Protein AF-A0A1C6VAA4-F1 (afdb_monomer_lite)

Structure (mmCIF, N/CA/C/O backbone):
data_AF-A0A1C6VAA4-F1
#
_entry.id   AF-A0A1C6VAA4-F1
#
loop_
_atom_site.group_PDB
_atom_site.id
_atom_site.type_symbol
_atom_site.label_atom_id
_atom_site.label_alt_id
_atom_site.label_comp_id
_atom_site.label_asym_id
_atom_site.label_entity_id
_atom_site.label_seq_id
_atom_site.pdbx_PDB_ins_code
_atom_site.Cartn_x
_atom_site.Cartn_y
_atom_site.Cartn_z
_atom_site.occupancy
_atom_site.B_iso_or_equiv
_atom_site.auth_seq_id
_atom_site.auth_comp_id
_atom_site.auth_asym_id
_atom_site.auth_atom_id
_atom_site.pdbx_PDB_model_num
ATOM 1 N N . MET A 1 1 ? 4.328 -1.806 15.194 1.00 63.97 1 MET A N 1
ATOM 2 C CA . MET A 1 1 ? 5.700 -1.907 14.639 1.00 63.97 1 MET A CA 1
ATOM 3 C C . MET A 1 1 ? 6.113 -0.515 14.183 1.00 63.97 1 MET A C 1
ATOM 5 O O . MET A 1 1 ? 5.308 0.385 14.365 1.00 63.97 1 MET A O 1
ATOM 9 N N . ALA A 1 2 ? 7.330 -0.312 13.680 1.00 90.94 2 ALA A N 1
ATOM 10 C CA . ALA A 1 2 ? 7.705 0.954 13.046 1.00 90.94 2 ALA A CA 1
ATOM 11 C C . ALA A 1 2 ? 7.381 0.917 11.543 1.00 90.94 2 ALA A C 1
ATOM 13 O O . ALA A 1 2 ? 7.405 -0.162 10.941 1.00 90.94 2 ALA A O 1
ATOM 14 N N . ALA A 1 3 ? 7.124 2.085 10.950 1.00 95.00 3 ALA A N 1
ATOM 15 C CA . ALA A 1 3 ? 6.988 2.233 9.506 1.00 95.00 3 ALA A CA 1
ATOM 16 C C . ALA A 1 3 ? 8.275 1.786 8.790 1.00 95.00 3 ALA A C 1
ATOM 18 O O . ALA A 1 3 ? 9.382 1.957 9.304 1.00 95.00 3 ALA A O 1
ATOM 19 N N . GLN A 1 4 ? 8.134 1.214 7.596 1.00 97.81 4 GLN A N 1
ATOM 20 C CA . GLN A 1 4 ? 9.253 0.802 6.746 1.00 97.81 4 GLN A CA 1
ATOM 21 C C . GLN A 1 4 ? 8.997 1.276 5.317 1.00 97.81 4 GLN A C 1
ATOM 23 O O . GLN A 1 4 ? 7.851 1.326 4.882 1.00 97.81 4 GLN A O 1
ATOM 28 N N . ALA A 1 5 ? 10.053 1.620 4.580 1.00 97.75 5 ALA A N 1
ATOM 29 C CA . ALA A 1 5 ? 9.911 2.030 3.189 1.00 97.75 5 ALA A CA 1
ATOM 30 C C . ALA A 1 5 ? 9.516 0.842 2.298 1.00 97.75 5 ALA A C 1
ATOM 32 O O . ALA A 1 5 ? 10.168 -0.205 2.331 1.00 97.75 5 ALA A O 1
ATOM 33 N N . ALA A 1 6 ? 8.523 1.027 1.428 1.00 97.06 6 ALA A N 1
ATOM 34 C CA . ALA A 1 6 ? 8.122 0.018 0.445 1.00 97.06 6 ALA A CA 1
ATOM 35 C C . ALA A 1 6 ? 9.270 -0.299 -0.529 1.00 97.06 6 ALA A C 1
ATOM 37 O O . ALA A 1 6 ? 9.483 -1.451 -0.922 1.00 97.06 6 ALA A O 1
ATOM 38 N N . GLY A 1 7 ? 10.085 0.716 -0.841 1.00 96.19 7 GLY A N 1
ATOM 39 C CA . GLY A 1 7 ? 11.289 0.589 -1.657 1.00 96.19 7 GLY A CA 1
ATOM 40 C C . GLY A 1 7 ? 12.321 -0.412 -1.112 1.00 96.19 7 GLY A C 1
ATOM 41 O O . GLY A 1 7 ? 13.002 -1.064 -1.907 1.00 96.19 7 GLY A O 1
ATOM 42 N N . ALA A 1 8 ? 12.385 -0.634 0.209 1.00 97.19 8 ALA A N 1
ATOM 43 C CA . ALA A 1 8 ? 13.286 -1.622 0.815 1.00 97.19 8 ALA A CA 1
ATOM 44 C C . ALA A 1 8 ? 12.961 -3.068 0.394 1.00 97.19 8 ALA A C 1
ATOM 46 O O . ALA A 1 8 ? 13.811 -3.952 0.472 1.00 97.19 8 ALA A O 1
ATOM 47 N N . PHE A 1 9 ? 11.746 -3.303 -0.110 1.00 97.31 9 PHE A N 1
ATOM 48 C CA . PHE A 1 9 ? 11.274 -4.598 -0.587 1.00 97.31 9 PHE A CA 1
ATOM 49 C C . PHE A 1 9 ? 11.266 -4.708 -2.121 1.00 97.31 9 PHE A C 1
ATOM 51 O O . PHE A 1 9 ? 10.685 -5.658 -2.649 1.00 97.31 9 PHE A O 1
ATOM 58 N N . ARG A 1 10 ? 11.880 -3.774 -2.865 1.00 96.06 10 ARG A N 1
ATOM 59 C CA . ARG A 1 10 ? 11.931 -3.790 -4.344 1.00 96.06 10 ARG A CA 1
ATOM 60 C C . ARG A 1 10 ? 12.242 -5.184 -4.902 1.00 96.06 10 ARG A C 1
ATOM 62 O O . ARG A 1 10 ? 13.245 -5.803 -4.561 1.00 96.06 10 ARG A O 1
ATOM 69 N N . ARG A 1 11 ? 11.377 -5.667 -5.800 1.00 96.31 11 ARG A N 1
ATOM 70 C CA . ARG A 1 11 ? 11.541 -6.965 -6.471 1.00 96.31 11 ARG A CA 1
ATOM 71 C C . ARG A 1 11 ? 12.806 -6.991 -7.327 1.00 96.31 11 ARG A C 1
ATOM 73 O O . ARG A 1 11 ? 13.001 -6.111 -8.171 1.00 96.31 11 ARG A O 1
ATOM 80 N N . THR A 1 12 ? 13.603 -8.040 -7.160 1.00 96.25 12 THR A N 1
ATOM 81 C CA . THR A 1 12 ? 14.699 -8.440 -8.055 1.00 96.25 12 THR A CA 1
ATOM 82 C C . THR A 1 12 ? 14.180 -8.734 -9.474 1.00 96.25 12 THR A C 1
ATOM 84 O O . THR A 1 12 ? 12.972 -8.893 -9.665 1.00 96.25 12 THR A O 1
ATOM 87 N N . PRO A 1 13 ? 15.048 -8.831 -10.504 1.00 96.69 13 PRO A N 1
ATOM 88 C CA . PRO A 1 13 ? 14.609 -9.147 -11.864 1.00 96.69 13 PRO A CA 1
ATOM 89 C C . PRO A 1 13 ? 13.764 -10.427 -11.964 1.00 96.69 13 PRO A C 1
ATOM 91 O O . PRO A 1 13 ? 12.709 -10.391 -12.594 1.00 96.69 13 PRO A O 1
ATOM 94 N N . ILE A 1 14 ? 14.165 -11.509 -11.282 1.00 95.69 14 ILE A N 1
ATOM 95 C CA . ILE A 1 14 ? 13.444 -12.793 -11.308 1.00 95.69 14 ILE A CA 1
ATOM 96 C C . ILE A 1 14 ? 12.049 -12.692 -10.674 1.00 95.69 14 ILE A C 1
ATOM 98 O O . ILE A 1 14 ? 11.080 -13.176 -11.246 1.00 95.69 14 ILE A O 1
ATOM 102 N N . GLU A 1 15 ? 11.900 -11.968 -9.562 1.00 95.81 15 GLU A N 1
ATOM 103 C CA . GLU A 1 15 ? 10.595 -11.717 -8.926 1.00 95.81 15 GLU A CA 1
ATOM 104 C C . GLU A 1 15 ? 9.701 -10.762 -9.741 1.00 95.81 15 GLU A C 1
ATOM 106 O O . GLU A 1 15 ? 8.497 -10.651 -9.497 1.00 95.81 15 GLU A O 1
ATOM 111 N N . ARG A 1 16 ? 10.262 -10.016 -10.702 1.00 93.25 16 ARG A N 1
ATOM 112 C CA . ARG A 1 16 ? 9.463 -9.219 -11.645 1.00 93.25 16 ARG A CA 1
ATOM 113 C C . ARG A 1 16 ? 8.940 -10.068 -12.801 1.00 93.25 16 ARG A C 1
ATOM 115 O O . ARG A 1 16 ? 7.780 -9.885 -13.170 1.00 93.25 16 ARG A O 1
ATOM 122 N N . SER A 1 17 ? 9.757 -10.982 -13.330 1.00 93.94 17 SER A N 1
ATOM 123 C CA . SER A 1 17 ? 9.395 -11.850 -14.459 1.00 93.94 17 SER A CA 1
ATOM 124 C C . SER A 1 17 ? 8.569 -13.078 -14.065 1.00 93.94 17 SER A C 1
ATOM 126 O O . SER A 1 17 ? 7.681 -13.466 -14.817 1.00 93.94 17 SER A O 1
ATOM 128 N N . ASP A 1 18 ? 8.830 -13.682 -12.903 1.00 95.81 18 ASP A N 1
ATOM 129 C CA . ASP A 1 18 ? 8.162 -14.902 -12.446 1.00 95.81 18 ASP A CA 1
ATOM 130 C C . ASP A 1 18 ? 7.133 -14.593 -11.342 1.00 95.81 18 ASP A C 1
ATOM 132 O O . ASP A 1 18 ? 7.458 -14.176 -10.226 1.00 95.81 18 ASP A O 1
ATOM 136 N N . GLN A 1 19 ? 5.854 -14.809 -11.666 1.00 94.56 19 GLN A N 1
ATOM 137 C CA . GLN A 1 19 ? 4.733 -14.595 -10.748 1.00 94.56 19 GLN A CA 1
ATOM 138 C C . GLN A 1 19 ? 4.704 -15.576 -9.572 1.00 94.56 19 GLN A C 1
ATOM 140 O O . GLN A 1 19 ? 4.226 -15.213 -8.497 1.00 94.56 19 GLN A O 1
ATOM 145 N N . ARG A 1 20 ? 5.192 -16.805 -9.757 1.00 96.56 20 ARG A N 1
ATOM 146 C CA . ARG A 1 20 ? 5.246 -17.817 -8.704 1.00 96.56 20 ARG A CA 1
ATOM 147 C C . ARG A 1 20 ? 6.345 -17.477 -7.702 1.00 96.56 20 ARG A C 1
ATOM 149 O O . ARG A 1 20 ? 6.073 -17.483 -6.506 1.00 96.56 20 ARG A O 1
ATOM 156 N N . VAL A 1 21 ? 7.530 -17.088 -8.174 1.00 96.81 21 VAL A N 1
ATOM 157 C CA . VAL A 1 21 ? 8.618 -16.612 -7.296 1.00 96.81 21 VAL A CA 1
ATOM 158 C C . VAL A 1 21 ? 8.175 -15.360 -6.529 1.00 96.81 21 VAL A C 1
ATOM 160 O O . VAL A 1 21 ? 8.371 -15.270 -5.320 1.00 96.81 21 VAL A O 1
ATOM 163 N N . ALA A 1 22 ? 7.486 -14.423 -7.192 1.00 95.94 22 ALA A N 1
ATOM 164 C CA . ALA A 1 22 ? 6.896 -13.264 -6.521 1.00 95.94 22 ALA A CA 1
ATOM 165 C C . ALA A 1 22 ? 5.854 -13.652 -5.455 1.00 95.94 22 ALA A C 1
ATOM 167 O O . ALA A 1 22 ? 5.789 -13.020 -4.402 1.00 95.94 22 ALA A O 1
ATOM 168 N N . TRP A 1 23 ? 5.040 -14.677 -5.722 1.00 97.38 23 TRP A N 1
ATOM 169 C CA . TRP A 1 23 ? 4.025 -15.183 -4.799 1.00 97.38 23 TRP A CA 1
ATOM 170 C C . TRP A 1 23 ? 4.632 -15.865 -3.565 1.00 97.38 23 TRP A C 1
ATOM 172 O O . TRP A 1 23 ? 4.104 -15.707 -2.466 1.00 97.38 23 TRP A O 1
ATOM 182 N N . GLU A 1 24 ? 5.736 -16.596 -3.724 1.00 97.31 24 GLU A N 1
ATOM 183 C CA . GLU A 1 24 ? 6.407 -17.347 -2.650 1.00 97.31 24 GLU A CA 1
ATOM 184 C C . GLU A 1 24 ? 7.196 -16.448 -1.663 1.00 97.31 24 GLU A C 1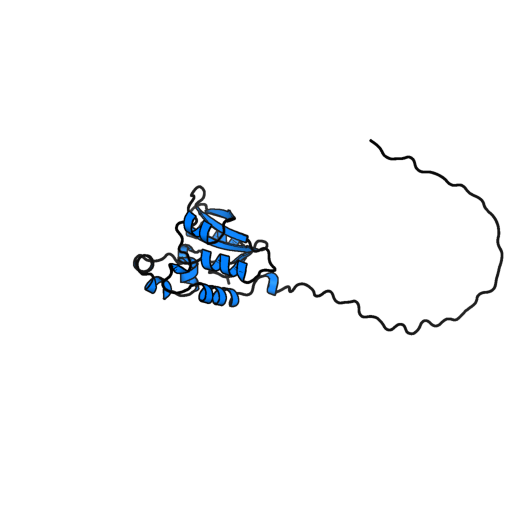
ATOM 186 O O . GLU A 1 24 ? 7.630 -16.921 -0.612 1.00 97.31 24 GLU A O 1
ATOM 191 N N . ARG A 1 25 ? 7.312 -15.135 -1.931 1.00 97.94 25 ARG A N 1
ATOM 192 C CA . ARG A 1 25 ? 7.813 -14.120 -0.977 1.00 97.94 25 ARG A CA 1
ATOM 193 C C . ARG A 1 25 ? 6.967 -14.065 0.305 1.00 97.94 25 ARG A C 1
ATOM 195 O O . ARG A 1 25 ? 5.775 -14.377 0.290 1.00 97.94 25 ARG A O 1
ATOM 202 N N . THR A 1 26 ? 7.553 -13.571 1.402 1.00 98.00 26 THR A N 1
ATOM 203 C CA . THR A 1 26 ? 6.821 -13.285 2.655 1.00 98.00 26 THR A CA 1
ATOM 204 C C . THR A 1 26 ? 5.679 -12.294 2.420 1.00 98.00 26 THR A C 1
ATOM 206 O O . THR A 1 26 ? 5.753 -11.472 1.510 1.00 98.00 26 THR A O 1
ATOM 209 N N . ASP A 1 27 ? 4.628 -12.333 3.245 1.00 98.12 27 ASP A N 1
ATOM 210 C CA . ASP A 1 27 ? 3.456 -11.458 3.069 1.00 98.12 27 ASP A CA 1
ATOM 211 C C . ASP A 1 27 ? 3.834 -9.973 3.055 1.00 98.12 27 ASP A C 1
ATOM 213 O O . ASP A 1 27 ? 3.439 -9.247 2.145 1.00 98.12 27 ASP A O 1
ATOM 217 N N . GLN A 1 28 ? 4.673 -9.546 4.005 1.00 97.88 28 GLN A N 1
ATOM 218 C CA . GLN A 1 28 ? 5.189 -8.181 4.061 1.00 97.88 28 GLN A CA 1
ATOM 219 C C . GLN A 1 28 ? 5.878 -7.797 2.744 1.00 97.88 28 GLN A C 1
ATOM 221 O O . GLN A 1 28 ? 5.556 -6.770 2.156 1.00 97.88 28 GLN A O 1
ATOM 226 N N . ALA A 1 29 ? 6.778 -8.643 2.235 1.00 98.06 29 ALA A N 1
ATOM 227 C CA . ALA A 1 29 ? 7.499 -8.375 0.997 1.00 98.06 29 ALA A CA 1
ATOM 228 C C . ALA A 1 29 ? 6.587 -8.436 -0.246 1.00 98.06 29 ALA A C 1
ATOM 230 O O . ALA A 1 29 ? 6.788 -7.682 -1.200 1.00 98.06 29 ALA A O 1
ATOM 231 N N . PHE A 1 30 ? 5.593 -9.324 -0.266 1.00 98.31 30 PHE A N 1
ATOM 232 C CA . PHE A 1 30 ? 4.602 -9.443 -1.338 1.00 98.31 30 PHE A CA 1
ATOM 233 C C . PHE A 1 30 ? 3.718 -8.192 -1.421 1.00 98.31 30 PHE A C 1
ATOM 235 O O . PHE A 1 30 ? 3.568 -7.609 -2.499 1.00 98.31 30 PHE A O 1
ATOM 242 N N . PHE A 1 31 ? 3.197 -7.722 -0.286 1.00 98.50 31 PHE A N 1
ATOM 243 C CA . PHE A 1 31 ? 2.371 -6.519 -0.242 1.00 98.50 31 PHE A CA 1
ATOM 244 C C . PHE A 1 31 ? 3.186 -5.235 -0.426 1.00 98.50 31 PHE A C 1
ATOM 246 O O . PHE A 1 31 ? 2.716 -4.354 -1.131 1.00 98.50 31 PHE A O 1
ATOM 253 N N . ALA A 1 32 ? 4.419 -5.144 0.081 1.00 97.69 32 ALA A N 1
ATOM 254 C CA . ALA A 1 32 ? 5.267 -3.957 -0.081 1.00 97.69 32 ALA A CA 1
ATOM 255 C C . ALA A 1 32 ? 5.612 -3.622 -1.543 1.00 97.69 32 ALA A C 1
ATOM 257 O O . ALA A 1 32 ? 5.689 -2.455 -1.902 1.00 97.69 32 ALA A O 1
ATOM 258 N N . ALA A 1 33 ? 5.842 -4.634 -2.391 1.00 92.62 33 ALA A N 1
ATOM 259 C CA . ALA A 1 33 ? 6.402 -4.420 -3.733 1.00 92.62 33 ALA A CA 1
ATOM 260 C C . ALA A 1 33 ? 5.674 -5.166 -4.866 1.00 92.62 33 ALA A C 1
ATOM 262 O O . ALA A 1 33 ? 6.209 -5.274 -5.976 1.00 92.62 33 ALA A O 1
ATOM 263 N N . GLY A 1 34 ? 4.481 -5.711 -4.611 1.00 90.38 34 GLY A N 1
ATOM 264 C CA . GLY A 1 34 ? 3.732 -6.506 -5.592 1.00 90.38 34 GLY A CA 1
ATOM 265 C C . GLY A 1 34 ? 2.206 -6.426 -5.512 1.00 90.38 34 GLY A C 1
ATOM 266 O O . GLY A 1 34 ? 1.567 -6.657 -6.536 1.00 90.38 34 GLY A O 1
ATOM 267 N N . ALA A 1 35 ? 1.617 -6.116 -4.352 1.00 97.94 35 ALA A N 1
ATOM 268 C CA . ALA A 1 35 ? 0.160 -6.123 -4.150 1.00 97.94 35 ALA A CA 1
ATOM 269 C C . ALA A 1 35 ? -0.338 -5.082 -3.119 1.00 97.94 35 ALA A C 1
ATOM 271 O O . ALA A 1 35 ? -1.333 -5.315 -2.431 1.00 97.94 35 ALA A O 1
ATOM 272 N N . CYS A 1 36 ? 0.355 -3.947 -2.984 1.00 98.50 36 CYS A N 1
ATOM 273 C CA . CYS A 1 36 ? 0.037 -2.888 -2.014 1.00 98.50 36 CYS A CA 1
ATOM 274 C C . CYS A 1 36 ? -1.392 -2.343 -2.181 1.00 98.50 36 CYS A C 1
ATOM 276 O O . CYS A 1 36 ? -2.129 -2.216 -1.204 1.00 98.50 36 CYS A O 1
ATOM 278 N N . HIS A 1 37 ? -1.833 -2.137 -3.424 1.00 98.75 37 HIS A N 1
ATOM 279 C CA . HIS A 1 37 ? -3.201 -1.737 -3.750 1.00 98.75 37 HIS A CA 1
ATOM 280 C C . HIS A 1 37 ? -4.225 -2.804 -3.342 1.00 98.75 37 HIS A C 1
ATOM 282 O O . HIS A 1 37 ? -5.196 -2.481 -2.663 1.00 98.75 37 HIS A O 1
ATOM 288 N N . ILE A 1 38 ? -3.990 -4.088 -3.633 1.00 98.75 38 ILE A N 1
ATOM 289 C CA . ILE A 1 38 ? -4.883 -5.163 -3.162 1.00 98.75 38 ILE A CA 1
ATOM 290 C C . ILE A 1 38 ? -5.043 -5.105 -1.635 1.00 98.75 38 ILE A C 1
ATOM 292 O O . ILE A 1 38 ? -6.164 -5.179 -1.130 1.00 98.75 38 ILE A O 1
ATOM 296 N N . LEU A 1 39 ? -3.941 -4.922 -0.900 1.00 98.88 39 LEU A N 1
ATOM 297 C CA . LEU A 1 39 ? -3.971 -4.829 0.558 1.00 98.88 39 LEU A CA 1
ATOM 298 C C . LEU A 1 39 ? -4.752 -3.599 1.051 1.00 98.88 39 LEU A C 1
ATOM 300 O O . LEU A 1 39 ? -5.566 -3.730 1.964 1.00 98.88 39 LEU A O 1
ATOM 304 N N . ALA A 1 40 ? -4.550 -2.429 0.441 1.00 98.81 40 ALA A N 1
ATOM 305 C CA . ALA A 1 40 ? -5.232 -1.194 0.822 1.00 98.81 40 ALA A CA 1
ATOM 306 C C . ALA A 1 40 ? -6.758 -1.284 0.622 1.00 98.81 40 ALA A C 1
ATOM 308 O O . ALA A 1 40 ? -7.527 -0.983 1.540 1.00 98.81 40 ALA A O 1
ATOM 309 N N . TRP A 1 41 ? -7.218 -1.773 -0.536 1.00 98.75 41 TRP A N 1
ATOM 310 C CA . TRP A 1 41 ? -8.653 -1.958 -0.796 1.00 98.75 41 TRP A CA 1
ATOM 311 C C . TRP A 1 41 ? -9.277 -3.038 0.095 1.00 98.75 41 TRP A C 1
ATOM 313 O O . TRP A 1 41 ? -10.412 -2.869 0.544 1.00 98.75 41 TRP A O 1
ATOM 323 N N . VAL A 1 42 ? -8.546 -4.117 0.403 1.00 98.81 42 VAL A N 1
ATOM 324 C CA . VAL A 1 42 ? -9.008 -5.133 1.362 1.00 98.81 42 VAL A CA 1
ATOM 325 C C . VAL A 1 42 ? -9.082 -4.563 2.780 1.00 98.81 42 VAL A C 1
ATOM 327 O O . VAL A 1 42 ? -10.072 -4.810 3.459 1.00 98.81 42 VAL A O 1
ATOM 330 N N . CYS A 1 43 ? -8.121 -3.742 3.214 1.00 98.69 43 CYS A N 1
ATOM 331 C CA . CYS A 1 43 ? -8.185 -3.048 4.503 1.00 98.69 43 CYS A CA 1
ATOM 332 C C . CYS A 1 43 ? -9.436 -2.160 4.605 1.00 98.69 43 CYS A C 1
ATOM 334 O O . CYS A 1 43 ? -10.200 -2.287 5.562 1.00 98.69 43 CYS A O 1
ATOM 336 N N . ARG A 1 44 ? -9.718 -1.346 3.576 1.00 98.56 44 ARG A N 1
ATOM 337 C CA . ARG A 1 44 ? -10.958 -0.556 3.486 1.00 98.56 44 ARG A CA 1
ATOM 338 C C . ARG A 1 44 ? -12.213 -1.434 3.572 1.00 98.56 44 ARG A C 1
ATOM 340 O O . ARG A 1 44 ? -13.135 -1.111 4.314 1.00 98.56 44 ARG A O 1
ATOM 347 N N . GLY A 1 45 ? -12.239 -2.555 2.847 1.00 98.19 45 GLY A N 1
ATOM 348 C CA . GLY A 1 45 ? -13.362 -3.499 2.844 1.00 98.19 45 GLY A CA 1
ATOM 349 C C . GLY A 1 45 ? -13.578 -4.245 4.168 1.00 98.19 45 GLY A C 1
ATOM 350 O O . GLY A 1 45 ? -14.717 -4.563 4.501 1.00 98.19 45 GLY A O 1
ATOM 351 N N . SER A 1 46 ? -12.519 -4.490 4.944 1.00 98.12 46 SER A N 1
ATOM 352 C CA . SER A 1 46 ? -12.586 -5.176 6.246 1.00 98.12 46 SER A CA 1
ATOM 353 C C . SER A 1 46 ? -13.249 -4.348 7.353 1.00 98.12 46 SER A C 1
ATOM 355 O O . SER A 1 46 ? -13.658 -4.911 8.368 1.00 98.12 46 SER A O 1
ATOM 357 N N . TYR A 1 47 ? -13.377 -3.028 7.181 1.00 96.69 47 TYR A N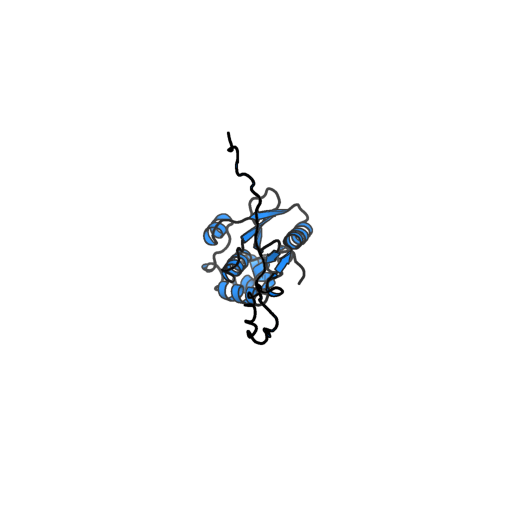 1
ATOM 358 C CA . TYR A 1 47 ? -13.911 -2.123 8.203 1.00 96.69 47 TYR A CA 1
ATOM 359 C C . TYR A 1 47 ? -15.025 -1.211 7.648 1.00 96.69 47 TYR A C 1
ATOM 361 O O . TYR A 1 47 ? -14.889 0.011 7.685 1.00 96.69 47 TYR A O 1
ATOM 369 N N . PRO A 1 48 ? -16.166 -1.759 7.179 1.00 93.75 48 PRO A N 1
ATOM 370 C CA . PRO A 1 48 ? -17.206 -0.992 6.477 1.00 93.75 48 PRO A CA 1
ATOM 371 C C . PRO A 1 48 ? -17.867 0.114 7.321 1.00 93.75 48 PRO A C 1
ATOM 373 O O . PRO A 1 48 ? -18.432 1.054 6.773 1.00 93.75 48 PRO A O 1
ATOM 376 N N . GLY A 1 49 ? -17.779 0.038 8.655 1.00 93.69 49 GLY A N 1
ATOM 377 C CA . GLY A 1 49 ? -18.216 1.101 9.571 1.00 93.69 49 GLY A CA 1
ATOM 378 C C . GLY A 1 49 ? -17.214 2.253 9.750 1.00 93.69 49 GLY A C 1
ATOM 379 O O . GLY A 1 49 ? -17.450 3.145 10.565 1.00 93.69 49 GLY A O 1
ATOM 380 N N . ARG A 1 50 ? -16.073 2.240 9.048 1.00 94.62 50 ARG A N 1
ATOM 381 C CA . ARG A 1 50 ? -15.036 3.279 9.096 1.00 94.62 50 ARG A CA 1
ATOM 382 C C . ARG A 1 50 ? -14.881 3.927 7.721 1.00 94.62 50 ARG A C 1
ATOM 384 O O . ARG A 1 50 ? -14.848 3.250 6.699 1.00 94.62 50 ARG A O 1
ATOM 391 N N . ARG A 1 51 ? -14.730 5.254 7.700 1.00 95.69 51 ARG A N 1
ATOM 392 C CA . ARG A 1 51 ? -14.358 6.004 6.492 1.00 95.69 51 ARG A CA 1
ATOM 393 C C . ARG A 1 51 ? -12.859 5.832 6.253 1.00 95.69 51 ARG A C 1
ATOM 395 O O . ARG A 1 51 ? -12.070 6.654 6.699 1.00 95.69 51 ARG A O 1
ATOM 402 N N . ILE A 1 52 ? -12.489 4.707 5.647 1.00 98.06 52 ILE A N 1
ATOM 403 C CA . ILE A 1 52 ? -11.111 4.424 5.244 1.00 98.06 52 ILE A CA 1
ATOM 404 C C . ILE A 1 52 ? -10.929 4.886 3.798 1.00 98.06 52 ILE A C 1
ATOM 406 O O . ILE A 1 52 ? -11.588 4.386 2.884 1.00 98.06 52 ILE A O 1
ATOM 410 N N . GLU A 1 53 ? -10.042 5.850 3.603 1.00 98.44 53 GLU A N 1
ATOM 411 C CA . GLU A 1 53 ? -9.622 6.350 2.296 1.00 98.44 53 GLU A CA 1
ATOM 412 C C . GLU A 1 53 ? -8.509 5.469 1.711 1.00 98.44 53 GLU A C 1
ATOM 414 O O . GLU A 1 53 ? -7.926 4.630 2.400 1.00 98.44 53 GLU A O 1
ATOM 419 N N . ILE A 1 54 ? -8.205 5.659 0.427 1.00 98.75 54 ILE A N 1
ATOM 420 C CA . ILE A 1 54 ? -7.044 5.055 -0.231 1.00 98.75 54 ILE A CA 1
ATOM 421 C C . ILE A 1 54 ? -6.125 6.186 -0.689 1.00 98.75 54 ILE A C 1
ATOM 423 O O . ILE A 1 54 ? -6.590 7.204 -1.207 1.00 98.75 54 ILE A O 1
ATOM 427 N N . ALA A 1 55 ? -4.823 6.014 -0.497 1.00 98.69 55 ALA A N 1
ATOM 428 C CA . ALA A 1 55 ? -3.813 6.973 -0.905 1.00 98.69 55 ALA A CA 1
ATOM 429 C C . ALA A 1 55 ? -2.630 6.268 -1.570 1.00 98.69 55 ALA A C 1
ATOM 431 O O . ALA A 1 55 ? -2.297 5.130 -1.238 1.00 98.69 55 ALA A O 1
ATOM 432 N N . GLY A 1 56 ? -2.006 6.948 -2.524 1.00 98.25 56 GLY A N 1
ATOM 433 C CA . GLY A 1 56 ? -0.788 6.505 -3.185 1.00 98.25 56 GLY A CA 1
ATOM 434 C C . GLY A 1 56 ? 0.375 7.442 -2.892 1.00 98.25 56 GLY A C 1
ATOM 435 O O . GLY A 1 56 ? 0.175 8.648 -2.762 1.00 98.25 56 GLY A O 1
ATOM 436 N N . VAL A 1 57 ? 1.589 6.896 -2.828 1.00 97.88 57 VAL A N 1
ATOM 437 C CA . VAL A 1 57 ? 2.832 7.676 -2.838 1.00 97.88 57 VAL A CA 1
ATOM 438 C C . VAL A 1 57 ? 3.430 7.640 -4.240 1.00 97.88 57 VAL A C 1
ATOM 440 O O . VAL A 1 57 ? 3.523 6.578 -4.868 1.00 97.88 57 VAL A O 1
ATOM 443 N N . ARG A 1 58 ? 3.862 8.804 -4.718 1.00 97.12 58 ARG A N 1
ATOM 444 C CA . ARG A 1 58 ? 4.612 8.975 -5.966 1.00 97.12 58 ARG A CA 1
ATOM 445 C C . ARG A 1 58 ? 5.740 9.991 -5.768 1.00 97.12 58 ARG A C 1
ATOM 447 O O . ARG A 1 58 ? 5.669 10.788 -4.830 1.00 97.12 58 ARG A O 1
ATOM 454 N N . PRO A 1 59 ? 6.786 9.995 -6.605 1.00 97.00 59 PRO A N 1
ATOM 455 C CA . PRO A 1 59 ? 7.753 11.081 -6.587 1.00 97.00 59 PRO A CA 1
ATOM 456 C C . PRO A 1 59 ? 7.097 12.397 -7.010 1.00 97.00 59 PRO A C 1
ATOM 458 O O . PRO A 1 59 ? 6.232 12.401 -7.883 1.00 97.00 59 PRO A O 1
ATOM 461 N N . ALA A 1 60 ? 7.498 13.512 -6.399 1.00 95.38 60 ALA A N 1
ATOM 462 C CA . ALA A 1 60 ? 6.856 14.803 -6.639 1.00 95.38 60 ALA A CA 1
ATOM 463 C C . ALA A 1 60 ? 6.894 15.192 -8.130 1.00 95.38 60 ALA A C 1
ATOM 465 O O . ALA A 1 60 ? 7.966 15.235 -8.738 1.00 95.38 60 ALA A O 1
ATOM 466 N N . GLY A 1 61 ? 5.721 15.470 -8.710 1.00 93.25 61 GLY A N 1
ATOM 467 C CA . GLY A 1 61 ? 5.573 15.831 -10.124 1.00 93.25 61 GLY A CA 1
ATOM 468 C C . GLY A 1 61 ? 5.572 14.654 -11.109 1.00 93.25 61 GLY A C 1
ATOM 469 O O . GLY A 1 61 ? 5.319 14.866 -12.294 1.00 93.25 61 GLY A O 1
ATOM 470 N N . GLU A 1 62 ? 5.799 13.419 -10.655 1.00 95.81 62 GLU A N 1
ATOM 471 C CA . GLU A 1 62 ? 5.563 12.223 -11.468 1.00 95.81 62 GLU A CA 1
ATOM 472 C C . GLU A 1 62 ? 4.110 11.759 -11.345 1.00 95.81 62 GLU A C 1
ATOM 474 O O . GLU A 1 62 ? 3.452 11.953 -10.329 1.00 95.81 62 GLU A O 1
ATOM 479 N N . TRP A 1 63 ? 3.586 11.110 -12.384 1.00 94.25 63 TRP A N 1
ATOM 480 C CA . TRP A 1 63 ? 2.222 10.577 -12.361 1.00 94.25 63 TRP A CA 1
ATOM 481 C C . TRP A 1 63 ? 2.133 9.167 -11.755 1.00 94.25 63 TRP A C 1
ATOM 483 O O . TRP A 1 63 ? 1.118 8.827 -11.145 1.00 94.25 63 TRP A O 1
ATOM 493 N N . GLN A 1 64 ? 3.185 8.353 -11.891 1.00 95.12 64 GLN A N 1
ATOM 494 C CA . GLN A 1 64 ? 3.155 6.946 -11.494 1.00 95.12 64 GLN A CA 1
ATOM 495 C C . GLN A 1 64 ? 3.232 6.776 -9.973 1.00 95.12 64 GLN A C 1
ATOM 497 O O . GLN A 1 64 ? 4.234 7.095 -9.335 1.00 95.12 64 GLN A O 1
ATOM 502 N N . ILE A 1 65 ? 2.189 6.177 -9.406 1.00 96.94 65 ILE A N 1
ATOM 503 C CA . ILE A 1 65 ? 2.158 5.738 -8.012 1.00 96.94 65 ILE A CA 1
ATOM 504 C C . ILE A 1 65 ? 2.972 4.442 -7.884 1.00 96.94 65 ILE A C 1
ATOM 506 O O . ILE A 1 65 ? 2.774 3.500 -8.658 1.00 96.94 65 ILE A O 1
ATOM 510 N N . PHE A 1 66 ? 3.900 4.396 -6.922 1.00 95.81 66 PHE A N 1
ATOM 511 C CA . PHE A 1 66 ? 4.745 3.217 -6.665 1.00 95.81 66 PHE A CA 1
ATOM 512 C C . PHE A 1 66 ? 4.311 2.421 -5.430 1.00 95.81 66 PHE A C 1
ATOM 514 O O . PHE A 1 66 ? 4.622 1.234 -5.327 1.00 95.81 66 PHE A O 1
ATOM 521 N N . HIS A 1 67 ? 3.596 3.058 -4.500 1.00 98.25 67 HIS A N 1
ATOM 522 C CA . HIS A 1 67 ? 3.090 2.434 -3.280 1.00 98.25 67 HIS A CA 1
ATOM 523 C C . HIS A 1 67 ? 1.682 2.924 -2.967 1.00 98.25 67 HIS A C 1
ATOM 525 O O . HIS A 1 67 ? 1.372 4.089 -3.206 1.00 98.25 67 HIS A O 1
ATOM 531 N N . VAL A 1 68 ? 0.837 2.048 -2.427 1.00 98.69 68 VAL A N 1
ATOM 532 C CA . VAL A 1 68 ? -0.564 2.337 -2.098 1.00 98.69 68 VAL A CA 1
ATOM 533 C C . VAL A 1 68 ? -0.882 1.829 -0.702 1.00 98.69 68 VAL A C 1
ATOM 535 O O . VAL A 1 68 ? -0.486 0.728 -0.324 1.00 98.69 68 VAL A O 1
ATOM 538 N N . TYR A 1 69 ? -1.619 2.634 0.052 1.00 98.81 69 TYR A N 1
ATOM 539 C CA . TYR A 1 69 ? -1.949 2.388 1.444 1.00 98.81 69 TYR A CA 1
ATOM 540 C C . TYR A 1 69 ? -3.374 2.861 1.757 1.00 98.81 69 TYR A C 1
ATOM 542 O O . TYR A 1 69 ? -3.957 3.687 1.050 1.00 98.81 69 TYR A O 1
ATOM 550 N N . ALA A 1 70 ? -3.964 2.289 2.802 1.00 98.75 70 ALA A N 1
ATOM 551 C CA . ALA A 1 70 ? -5.262 2.712 3.317 1.00 98.75 70 ALA A CA 1
ATOM 552 C C . ALA A 1 70 ? -5.069 3.796 4.386 1.00 98.75 70 ALA A C 1
ATOM 554 O O . ALA A 1 70 ? -4.078 3.755 5.112 1.00 98.75 70 ALA A O 1
ATOM 555 N N . VAL A 1 71 ? -5.994 4.752 4.499 1.00 98.56 71 VAL A N 1
ATOM 556 C CA . VAL A 1 71 ? -5.861 5.901 5.411 1.00 98.56 71 VAL A CA 1
ATOM 557 C C . VAL A 1 71 ? -7.098 6.089 6.275 1.00 98.56 71 VAL A C 1
ATOM 559 O O . VAL A 1 71 ? -8.226 6.020 5.791 1.00 98.56 71 VAL A O 1
ATOM 562 N N . TRP A 1 72 ? -6.883 6.350 7.561 1.00 97.88 72 TRP A N 1
ATOM 563 C CA . TRP A 1 72 ? -7.921 6.655 8.536 1.00 97.88 72 TRP A CA 1
ATOM 564 C C . TRP A 1 72 ? -7.369 7.600 9.606 1.00 97.88 72 TRP A C 1
ATOM 566 O O . TRP A 1 72 ? -6.412 7.244 10.282 1.00 97.88 72 TRP A O 1
ATOM 576 N N . ASP A 1 73 ? -7.966 8.783 9.772 1.00 95.88 73 ASP A N 1
ATOM 577 C CA . ASP A 1 73 ? -7.688 9.716 10.885 1.00 95.88 73 ASP A CA 1
ATOM 578 C C . ASP A 1 73 ? -6.184 9.983 11.146 1.00 95.88 73 ASP A C 1
ATOM 580 O O . ASP A 1 73 ? -5.675 9.852 12.258 1.00 95.88 73 ASP A O 1
ATOM 584 N N . GLY A 1 74 ? -5.427 10.272 10.080 1.00 96.00 74 GLY A N 1
ATOM 585 C CA . GLY A 1 74 ? -3.975 10.503 10.145 1.00 96.00 74 GLY A CA 1
ATOM 586 C C . GLY A 1 74 ? -3.111 9.244 10.315 1.00 96.00 74 GLY A C 1
ATOM 587 O O . GLY A 1 74 ? -1.884 9.348 10.333 1.00 96.00 74 GLY A O 1
ATOM 588 N N . TRP A 1 75 ? -3.712 8.056 10.395 1.00 98.06 75 TRP A N 1
ATOM 589 C CA . TRP A 1 75 ? -3.031 6.763 10.335 1.00 98.06 75 TRP A CA 1
ATOM 590 C C . TRP A 1 75 ? -3.077 6.170 8.929 1.00 98.06 75 TRP A C 1
ATOM 592 O O . TRP A 1 75 ? -4.109 6.184 8.260 1.00 98.06 75 TRP A O 1
ATOM 602 N N . ALA A 1 76 ? -1.965 5.575 8.521 1.00 98.38 76 ALA A N 1
ATOM 603 C CA . ALA A 1 76 ? -1.821 4.773 7.322 1.00 98.38 76 ALA A CA 1
ATOM 604 C C . ALA A 1 76 ? -1.734 3.279 7.672 1.00 98.38 76 ALA A C 1
ATOM 606 O O . ALA A 1 76 ? -1.121 2.903 8.673 1.00 98.38 76 ALA A O 1
ATOM 607 N N . PHE A 1 77 ? -2.301 2.429 6.817 1.00 98.69 77 PHE A N 1
ATOM 608 C CA . PHE A 1 77 ? -2.118 0.981 6.835 1.00 98.69 77 PHE A CA 1
ATOM 609 C C . PHE A 1 77 ? -1.505 0.494 5.527 1.00 98.69 77 PHE A C 1
ATOM 611 O O . PHE A 1 77 ? -2.097 0.649 4.453 1.00 98.69 77 PHE A O 1
ATOM 618 N N . ASP A 1 78 ? -0.348 -0.150 5.638 1.00 98.56 78 ASP A N 1
ATOM 619 C CA . ASP A 1 78 ? 0.357 -0.775 4.526 1.00 98.56 78 ASP A CA 1
ATOM 620 C C . ASP A 1 78 ? 1.051 -2.084 4.955 1.00 98.56 78 ASP A C 1
ATOM 622 O O . ASP A 1 78 ? 0.666 -2.724 5.937 1.00 98.56 78 ASP A O 1
ATOM 626 N N . HIS A 1 79 ? 2.088 -2.510 4.227 1.00 98.44 79 HIS A N 1
ATOM 627 C CA . HIS A 1 79 ? 2.875 -3.693 4.580 1.00 98.44 79 HIS A CA 1
ATOM 628 C C . HIS A 1 79 ? 3.542 -3.614 5.969 1.00 98.44 79 HIS A C 1
ATOM 630 O O . HIS A 1 79 ? 3.835 -4.653 6.552 1.00 98.44 79 HIS A O 1
ATOM 636 N N . SER A 1 80 ? 3.785 -2.426 6.527 1.00 97.75 80 SER A N 1
ATOM 637 C CA . SER A 1 80 ? 4.338 -2.240 7.877 1.00 97.75 80 SER A CA 1
ATOM 638 C C . SER A 1 80 ? 3.275 -2.276 8.992 1.00 97.75 80 SER A C 1
ATOM 640 O O . SER A 1 80 ? 3.613 -2.237 10.180 1.00 97.75 80 SER A O 1
ATOM 642 N N . GLY A 1 81 ? 1.995 -2.411 8.624 1.00 98.12 81 GLY A N 1
ATOM 643 C CA . GLY A 1 81 ? 0.847 -2.336 9.522 1.00 98.12 81 GLY A CA 1
ATOM 644 C C . GLY A 1 81 ? 0.356 -0.898 9.714 1.00 98.12 81 GLY A C 1
ATOM 645 O O . GLY A 1 81 ? 0.603 -0.028 8.882 1.00 98.12 81 GLY A O 1
ATOM 646 N N . TRP A 1 82 ? -0.355 -0.649 10.818 1.00 97.88 82 TRP A N 1
ATOM 647 C CA . TRP A 1 82 ? -0.848 0.687 11.168 1.00 97.88 82 TRP A CA 1
ATOM 648 C C . TRP A 1 82 ? 0.263 1.565 11.756 1.00 97.88 82 TRP A C 1
ATOM 650 O O . TRP A 1 82 ? 0.811 1.246 12.812 1.00 97.88 82 TRP A O 1
ATOM 660 N N . ASN A 1 83 ? 0.552 2.687 11.097 1.00 98.06 83 ASN A N 1
ATOM 661 C CA . ASN A 1 83 ? 1.513 3.711 11.520 1.00 98.06 83 ASN A CA 1
ATOM 662 C C . ASN A 1 83 ? 0.945 5.114 11.221 1.00 98.06 83 ASN A C 1
ATOM 664 O O . ASN A 1 83 ? 0.097 5.233 10.339 1.00 98.06 83 ASN A O 1
ATOM 668 N N . PRO A 1 84 ? 1.388 6.196 11.885 1.00 97.56 84 PRO A N 1
ATOM 669 C CA . PRO A 1 84 ? 1.021 7.555 11.481 1.00 97.56 84 PRO A CA 1
ATOM 670 C C . PRO A 1 84 ? 1.432 7.837 10.024 1.00 97.56 84 PRO A C 1
ATOM 672 O O . PRO A 1 84 ? 2.571 7.565 9.641 1.00 97.56 84 PRO A O 1
ATOM 675 N N . GLU A 1 85 ? 0.536 8.415 9.218 1.00 97.81 85 GLU A N 1
ATOM 676 C CA . GLU A 1 85 ? 0.776 8.734 7.798 1.00 97.81 85 GLU A CA 1
ATOM 677 C C . GLU A 1 85 ? 2.072 9.557 7.583 1.00 97.81 85 GLU A C 1
ATOM 679 O O . GLU A 1 85 ? 2.866 9.177 6.719 1.00 97.81 85 GLU A O 1
ATOM 684 N N . PRO A 1 86 ? 2.406 10.575 8.411 1.00 97.44 86 PRO A N 1
ATOM 685 C CA . PRO A 1 86 ? 3.678 11.292 8.291 1.00 97.44 86 PRO A CA 1
ATOM 686 C C . PRO A 1 86 ? 4.927 10.416 8.470 1.00 97.44 86 PRO A C 1
ATOM 688 O O . PRO A 1 86 ? 5.953 10.699 7.857 1.00 97.44 86 PRO A O 1
ATOM 691 N N . GLN A 1 87 ? 4.865 9.345 9.274 1.00 97.94 87 GLN A N 1
ATOM 692 C CA . GLN A 1 87 ? 6.000 8.428 9.450 1.00 97.94 87 GLN A CA 1
ATOM 693 C C . GLN A 1 87 ? 6.200 7.548 8.213 1.00 97.94 87 GLN A C 1
ATOM 695 O O . GLN A 1 87 ? 7.337 7.368 7.785 1.00 97.94 87 GLN A O 1
ATOM 700 N N . LEU A 1 88 ? 5.112 7.058 7.602 1.00 97.88 88 LEU A N 1
ATOM 701 C CA . LEU A 1 88 ? 5.165 6.327 6.329 1.00 97.88 88 LEU A CA 1
ATOM 702 C C . LEU A 1 88 ? 5.785 7.198 5.229 1.00 97.88 88 LEU A C 1
ATOM 704 O O . LEU A 1 88 ? 6.673 6.739 4.506 1.00 97.88 88 LEU A O 1
ATOM 708 N N . LEU A 1 89 ? 5.357 8.458 5.119 1.00 97.81 89 LEU A N 1
ATOM 709 C CA . LEU A 1 89 ? 5.895 9.386 4.123 1.00 97.81 89 LEU A CA 1
ATOM 710 C C . LEU A 1 89 ? 7.369 9.724 4.386 1.00 97.81 89 LEU A C 1
ATOM 712 O O . LEU A 1 89 ? 8.155 9.739 3.439 1.00 97.81 89 LEU A O 1
ATOM 716 N N . ALA A 1 90 ? 7.768 9.917 5.648 1.00 97.88 90 ALA A N 1
ATOM 717 C CA . ALA A 1 90 ? 9.156 10.189 6.015 1.00 97.88 90 ALA A CA 1
ATOM 718 C C . ALA A 1 90 ? 10.098 9.037 5.623 1.00 97.88 90 ALA A C 1
ATOM 720 O O . ALA A 1 90 ? 11.050 9.273 4.881 1.00 97.88 90 ALA A O 1
ATOM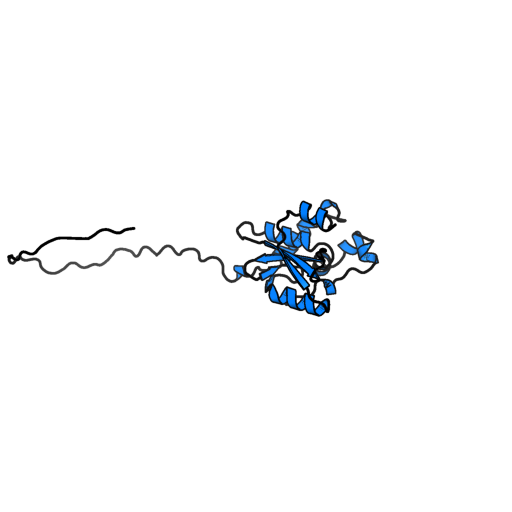 721 N N . VAL A 1 91 ? 9.805 7.791 6.029 1.00 98.19 91 VAL A N 1
ATOM 722 C CA . VAL A 1 91 ? 10.698 6.648 5.739 1.00 98.19 91 VAL A CA 1
ATOM 723 C C . VAL A 1 91 ? 10.804 6.350 4.243 1.00 98.19 91 VAL A C 1
ATOM 725 O O . VAL A 1 91 ? 11.873 5.977 3.768 1.00 98.19 91 VAL A O 1
ATOM 728 N N . ASN A 1 92 ? 9.725 6.542 3.474 1.00 98.25 92 ASN A N 1
ATOM 729 C CA . ASN A 1 92 ? 9.785 6.390 2.020 1.00 98.25 92 ASN A CA 1
ATOM 730 C C . ASN A 1 92 ? 10.569 7.542 1.365 1.00 98.25 92 ASN A C 1
ATOM 732 O O . ASN A 1 92 ? 11.356 7.284 0.461 1.00 98.25 92 ASN A O 1
ATOM 736 N N . THR A 1 93 ? 10.421 8.786 1.834 1.00 98.00 93 THR A N 1
ATOM 737 C CA . THR A 1 93 ? 11.172 9.944 1.302 1.00 98.00 93 THR A CA 1
ATOM 738 C C . THR A 1 93 ? 12.673 9.809 1.562 1.00 98.00 93 THR A C 1
ATOM 740 O O . THR A 1 93 ? 13.476 10.054 0.663 1.00 98.00 93 THR A O 1
ATOM 743 N N . GLU A 1 94 ? 13.053 9.366 2.763 1.00 97.94 94 GLU A N 1
ATOM 744 C CA . GLU A 1 94 ? 14.441 9.067 3.126 1.00 97.94 94 GLU A CA 1
ATOM 745 C C . GLU A 1 94 ? 15.022 7.952 2.244 1.00 97.94 94 GLU A C 1
ATOM 747 O O . GLU A 1 94 ? 16.092 8.123 1.662 1.00 97.94 94 GLU A O 1
ATOM 752 N N . PHE A 1 95 ? 14.292 6.843 2.075 1.00 97.94 95 PHE A N 1
ATOM 753 C CA . PHE A 1 95 ? 14.737 5.711 1.258 1.00 97.94 95 PHE A CA 1
ATOM 754 C C . PHE A 1 95 ? 14.887 6.055 -0.232 1.00 97.94 95 PHE A C 1
ATOM 756 O O . PHE A 1 95 ? 15.819 5.591 -0.888 1.00 97.94 95 PHE A O 1
ATOM 763 N N . GLU A 1 96 ? 13.964 6.843 -0.786 1.00 97.12 96 GLU A N 1
ATOM 764 C CA . GLU A 1 96 ? 13.997 7.244 -2.196 1.00 97.12 96 GLU A CA 1
ATOM 765 C C . GLU A 1 96 ? 15.010 8.369 -2.475 1.00 97.12 96 GLU A C 1
ATOM 767 O O . GLU A 1 96 ? 15.365 8.599 -3.632 1.00 97.12 96 GLU A O 1
ATOM 772 N N . GLY A 1 97 ? 15.488 9.074 -1.441 1.00 97.50 97 GLY A N 1
ATOM 773 C CA . GLY A 1 97 ? 16.478 10.150 -1.565 1.00 97.50 97 GLY A CA 1
ATOM 774 C C . GLY A 1 97 ? 15.992 11.367 -2.362 1.00 97.50 97 GLY A C 1
ATOM 775 O O . GLY A 1 97 ? 16.804 12.158 -2.844 1.00 97.50 97 GLY A O 1
ATOM 776 N N . ARG A 1 98 ? 14.674 11.511 -2.544 1.00 96.12 98 ARG A N 1
ATOM 777 C CA . ARG A 1 98 ? 14.032 12.543 -3.374 1.00 96.12 98 ARG A CA 1
ATOM 778 C C . ARG A 1 98 ? 12.648 12.914 -2.826 1.00 96.12 98 ARG A C 1
ATOM 780 O O . ARG A 1 98 ? 12.016 12.066 -2.201 1.00 96.12 98 ARG A O 1
ATOM 787 N N . PRO A 1 99 ? 12.138 14.134 -3.086 1.00 96.00 99 PRO A N 1
ATOM 788 C CA . PRO A 1 99 ? 10.807 14.537 -2.637 1.00 96.00 99 PRO A CA 1
ATOM 789 C C . PRO A 1 99 ? 9.703 13.621 -3.175 1.00 96.00 99 PRO A C 1
ATOM 791 O O . PRO A 1 99 ? 9.649 13.331 -4.375 1.00 96.00 99 PRO A O 1
ATOM 794 N N . LEU A 1 100 ? 8.807 13.209 -2.281 1.00 97.38 100 LEU A N 1
ATOM 795 C CA . LEU A 1 100 ? 7.615 12.422 -2.583 1.00 97.38 100 LEU A CA 1
ATOM 796 C C . LEU A 1 100 ? 6.356 13.227 -2.257 1.00 97.38 100 LEU A C 1
ATOM 798 O O . LEU A 1 100 ? 6.376 14.112 -1.403 1.00 97.38 100 LEU A O 1
ATOM 802 N N . GLU A 1 101 ? 5.250 12.879 -2.904 1.00 96.56 101 GLU A N 1
ATOM 803 C CA . GLU A 1 101 ? 3.923 13.406 -2.596 1.00 96.56 101 GLU A CA 1
ATOM 804 C C . GLU A 1 101 ? 2.914 12.267 -2.405 1.00 96.56 101 GLU A C 1
ATOM 806 O O . GLU A 1 101 ? 2.973 11.229 -3.075 1.00 96.56 101 GLU A O 1
ATOM 811 N N . SER A 1 102 ? 1.984 12.462 -1.469 1.00 97.62 102 SER A N 1
ATOM 812 C CA . SER A 1 102 ? 0.824 11.594 -1.281 1.00 97.62 102 SER A CA 1
ATOM 813 C C . SER A 1 102 ? -0.362 12.124 -2.079 1.00 97.62 102 SER A C 1
ATOM 815 O O . SER A 1 102 ? -0.707 13.301 -1.963 1.00 97.62 102 SER A O 1
ATOM 817 N N . VAL A 1 103 ? -1.038 11.251 -2.818 1.00 97.69 103 VAL A N 1
ATOM 818 C CA . VAL A 1 103 ? -2.263 11.574 -3.561 1.00 97.69 103 VAL A CA 1
ATOM 819 C C . VAL A 1 103 ? -3.411 10.690 -3.083 1.00 97.69 103 VAL A C 1
ATOM 821 O O . VAL A 1 103 ? -3.241 9.484 -2.909 1.00 97.69 103 VAL A O 1
ATOM 824 N N . ARG A 1 104 ? -4.591 11.273 -2.847 1.00 98.06 104 ARG A N 1
ATOM 825 C CA . ARG A 1 104 ? -5.803 10.496 -2.545 1.00 98.06 104 ARG A CA 1
ATOM 826 C C . ARG A 1 104 ? -6.323 9.852 -3.828 1.00 98.06 104 ARG A C 1
ATOM 828 O O . ARG A 1 104 ? -6.407 10.512 -4.859 1.00 98.06 104 ARG A O 1
ATOM 835 N N . ILE A 1 105 ? -6.661 8.568 -3.752 1.00 98.12 105 ILE A N 1
ATOM 836 C CA . ILE A 1 105 ? -7.178 7.785 -4.876 1.00 98.12 105 ILE A CA 1
ATOM 837 C C . ILE A 1 105 ? -8.693 7.664 -4.709 1.00 98.12 105 ILE A C 1
ATOM 839 O O . ILE A 1 105 ? -9.178 7.039 -3.763 1.00 98.12 105 ILE A O 1
ATOM 843 N N . THR A 1 106 ? -9.437 8.280 -5.626 1.00 96.81 106 THR A N 1
ATOM 844 C CA . THR A 1 106 ? -10.909 8.260 -5.650 1.00 96.81 106 THR A CA 1
ATOM 845 C C . THR A 1 106 ? -11.487 7.107 -6.466 1.00 96.81 106 THR A C 1
ATOM 847 O O . THR A 1 106 ? -12.658 6.776 -6.293 1.00 96.81 106 THR A O 1
ATOM 850 N N . ASP A 1 107 ? -10.682 6.501 -7.339 1.00 96.69 107 ASP A N 1
ATOM 851 C CA . ASP A 1 107 ? -11.095 5.392 -8.197 1.00 96.69 107 ASP A CA 1
ATOM 852 C C . ASP A 1 107 ? -11.430 4.122 -7.398 1.00 96.69 107 ASP A C 1
ATOM 854 O O . ASP A 1 107 ? -11.014 3.922 -6.248 1.00 96.69 107 ASP A O 1
ATOM 858 N N . ASP A 1 108 ? -12.172 3.212 -8.030 1.00 98.00 108 ASP A N 1
ATOM 859 C CA . ASP A 1 108 ? -12.254 1.838 -7.548 1.00 98.00 108 ASP A CA 1
ATOM 860 C C . ASP A 1 108 ? -10.978 1.043 -7.891 1.00 98.00 108 ASP A C 1
ATOM 862 O O . ASP A 1 108 ? -10.028 1.553 -8.491 1.00 98.00 108 ASP A O 1
ATOM 866 N N . LEU A 1 109 ? -10.930 -0.223 -7.466 1.00 98.31 109 LEU A N 1
ATOM 867 C CA . LEU A 1 109 ? -9.747 -1.059 -7.670 1.00 98.31 109 LEU A CA 1
ATOM 868 C C . LEU A 1 109 ? -9.460 -1.300 -9.160 1.00 98.31 109 LEU A C 1
ATOM 870 O O . LEU A 1 109 ? -8.295 -1.367 -9.543 1.00 98.31 109 LEU A O 1
ATOM 874 N N . ALA A 1 110 ? -10.499 -1.427 -9.989 1.00 98.38 110 ALA A N 1
ATOM 875 C CA . ALA A 1 110 ? -10.358 -1.691 -11.415 1.00 98.38 110 ALA A CA 1
ATOM 876 C C . ALA A 1 110 ? -9.890 -0.438 -12.163 1.00 98.38 110 ALA A C 1
ATOM 878 O O . ALA A 1 110 ? -8.954 -0.526 -12.958 1.00 98.38 110 ALA A O 1
ATOM 879 N N . GLY A 1 111 ? -10.467 0.726 -11.846 1.00 98.19 111 GLY A N 1
ATOM 880 C CA . GLY A 1 111 ? -10.025 2.025 -12.352 1.00 98.19 111 GLY A CA 1
ATOM 881 C C . GLY A 1 111 ? -8.565 2.306 -11.999 1.00 98.19 111 GLY A C 1
ATOM 882 O O . GLY A 1 111 ? -7.767 2.599 -12.886 1.00 98.19 111 GLY A O 1
ATOM 883 N N . PHE A 1 112 ? -8.172 2.107 -10.735 1.00 98.19 112 PHE A N 1
ATOM 884 C CA . PHE A 1 112 ? -6.773 2.250 -10.324 1.00 98.19 112 PHE A CA 1
ATOM 885 C C . PHE A 1 112 ? -5.837 1.282 -11.066 1.00 98.19 112 PHE A C 1
ATOM 887 O O . PHE A 1 112 ? -4.777 1.697 -11.539 1.00 98.19 112 PHE A O 1
ATOM 894 N N . CYS A 1 113 ? -6.213 0.002 -11.182 1.00 98.00 113 CYS A N 1
ATOM 895 C CA . CYS A 1 113 ? -5.397 -1.004 -11.867 1.00 98.00 113 CYS A CA 1
ATOM 896 C C . CYS A 1 113 ? -5.189 -0.672 -13.348 1.00 98.00 113 CYS A C 1
ATOM 898 O O . CYS A 1 113 ? -4.057 -0.733 -13.828 1.00 98.00 113 CYS A O 1
ATOM 900 N N . ALA A 1 114 ? -6.253 -0.263 -14.046 1.00 97.44 114 ALA A N 1
ATOM 901 C CA . ALA A 1 114 ? -6.188 0.156 -15.441 1.00 97.44 114 ALA A CA 1
ATOM 902 C C . ALA A 1 114 ? -5.300 1.399 -15.621 1.00 97.44 114 ALA A C 1
ATOM 904 O O . ALA A 1 114 ? -4.405 1.389 -16.468 1.00 97.44 114 ALA A O 1
ATOM 905 N N . THR A 1 115 ? -5.507 2.425 -14.787 1.00 96.31 115 THR A N 1
ATOM 906 C CA . THR A 1 115 ? -4.745 3.681 -14.804 1.00 96.31 115 THR A CA 1
ATOM 907 C C . THR A 1 115 ? -3.262 3.437 -14.533 1.00 96.31 115 THR A C 1
ATOM 909 O O . THR A 1 115 ? -2.433 3.752 -15.374 1.00 96.31 115 THR A O 1
ATOM 912 N N . HIS A 1 116 ? -2.894 2.821 -13.408 1.00 95.44 116 HIS A N 1
ATOM 913 C CA . HIS A 1 116 ? -1.491 2.683 -12.988 1.00 95.44 116 HIS A CA 1
ATOM 914 C C . HIS A 1 116 ? -0.817 1.375 -13.430 1.00 95.44 116 HIS A C 1
ATOM 916 O O . HIS A 1 116 ? 0.193 0.979 -12.840 1.00 95.44 116 HIS A O 1
ATOM 922 N N . HIS A 1 117 ? -1.387 0.687 -14.426 1.00 94.62 117 HIS A N 1
ATOM 923 C CA . HIS A 1 117 ? -0.918 -0.600 -14.963 1.00 94.62 117 HIS A CA 1
ATOM 924 C C . HIS A 1 117 ? -0.607 -1.646 -13.872 1.00 94.62 117 HIS A C 1
ATOM 926 O O . HIS A 1 117 ? 0.365 -2.403 -13.944 1.00 94.62 117 HIS A O 1
ATOM 932 N N . SER A 1 118 ? -1.434 -1.659 -12.826 1.00 95.44 118 SER A N 1
ATOM 933 C CA . SER A 1 118 ? -1.325 -2.579 -11.693 1.00 95.44 118 SER A CA 1
ATOM 934 C C . SER A 1 118 ? -2.210 -3.805 -11.909 1.00 95.44 118 SER A C 1
ATOM 936 O O . SER A 1 118 ? -3.241 -3.726 -12.565 1.00 95.44 118 SER A O 1
ATOM 938 N N . ARG A 1 119 ? -1.808 -4.955 -11.355 1.00 96.31 119 ARG A N 1
ATOM 939 C CA . ARG A 1 119 ? -2.518 -6.230 -11.556 1.00 96.31 119 ARG A CA 1
ATOM 940 C C . ARG A 1 119 ? -3.838 -6.276 -10.791 1.00 96.31 119 ARG A C 1
ATOM 942 O O . ARG A 1 119 ? -3.854 -6.049 -9.580 1.00 96.31 119 ARG A O 1
ATOM 949 N N . MET A 1 120 ? -4.911 -6.677 -11.458 1.00 98.19 120 MET A N 1
ATOM 950 C CA . MET A 1 120 ? -6.154 -7.118 -10.825 1.00 98.19 120 MET A CA 1
ATOM 951 C C . MET A 1 120 ? -5.952 -8.446 -10.071 1.00 98.19 120 MET A C 1
ATOM 953 O O . MET A 1 120 ? -5.047 -9.210 -10.414 1.00 98.19 120 MET A O 1
ATOM 957 N N . PRO A 1 121 ? -6.798 -8.793 -9.076 1.00 98.00 121 PRO A N 1
ATOM 958 C CA . PRO A 1 121 ? -6.693 -10.055 -8.328 1.00 98.00 121 PRO A CA 1
ATOM 959 C C . PRO A 1 121 ? -6.592 -11.314 -9.206 1.00 98.00 121 PRO A C 1
ATOM 961 O O . PRO A 1 121 ? -5.847 -12.232 -8.876 1.00 98.00 121 PRO A O 1
ATOM 964 N N . SER A 1 122 ? -7.298 -11.333 -10.341 1.00 97.25 122 SER A N 1
ATOM 965 C CA . SER A 1 122 ? -7.310 -12.421 -11.329 1.00 97.25 122 SER A CA 1
ATOM 966 C C . SER A 1 122 ? -6.011 -12.578 -12.127 1.00 97.25 122 SER A C 1
ATOM 968 O O . SER A 1 122 ? -5.837 -13.586 -12.803 1.00 97.25 122 SER A O 1
ATOM 970 N N . GLU A 1 123 ? -5.114 -11.593 -12.081 1.00 96.44 123 GLU A N 1
ATOM 971 C CA . GLU A 1 123 ? -3.848 -11.587 -12.823 1.00 96.44 123 GLU A CA 1
ATOM 972 C C . GLU A 1 123 ? -2.655 -12.041 -11.967 1.00 96.44 123 GLU A C 1
ATOM 974 O O . GLU A 1 123 ? -1.519 -12.037 -12.441 1.00 96.44 123 GLU A O 1
ATOM 979 N N . TYR A 1 124 ? -2.885 -12.427 -10.708 1.00 97.50 124 TYR A N 1
ATOM 980 C CA . TYR A 1 124 ? -1.878 -13.039 -9.841 1.00 97.50 124 TYR A CA 1
ATOM 981 C C . TYR A 1 124 ? -1.829 -14.561 -10.020 1.00 97.50 124 TYR A C 1
ATOM 983 O O . TYR A 1 124 ? -2.809 -15.197 -10.394 1.00 97.50 124 TYR A O 1
ATOM 991 N N . TRP A 1 125 ? -0.689 -15.167 -9.667 1.00 97.06 125 TRP A N 1
ATOM 992 C CA . TRP A 1 125 ? -0.494 -16.628 -9.665 1.00 97.06 125 TRP A CA 1
ATOM 993 C C . TRP A 1 125 ? -1.564 -17.411 -8.876 1.00 97.06 125 TRP A C 1
ATOM 995 O O . TRP A 1 125 ? -1.881 -18.552 -9.210 1.00 97.06 125 TRP A O 1
ATOM 1005 N N . ARG A 1 126 ? -2.104 -16.807 -7.812 1.00 97.38 126 ARG A N 1
ATOM 1006 C CA . ARG A 1 126 ? -3.230 -17.287 -6.997 1.00 97.38 126 ARG A CA 1
ATOM 1007 C C . ARG A 1 126 ? -4.009 -16.077 -6.483 1.00 97.38 126 ARG A C 1
ATOM 1009 O O . ARG A 1 126 ? -3.457 -14.979 -6.451 1.00 97.38 126 ARG A O 1
ATOM 1016 N N . ASP A 1 127 ? -5.248 -16.285 -6.037 1.00 97.75 127 ASP A N 1
ATOM 1017 C CA . ASP A 1 127 ? -6.086 -15.222 -5.466 1.00 97.75 127 ASP A CA 1
ATOM 1018 C C . ASP A 1 127 ? -5.392 -14.546 -4.257 1.00 97.75 127 ASP A C 1
ATOM 1020 O O . ASP A 1 127 ? -5.176 -15.203 -3.231 1.00 97.75 127 ASP A O 1
ATOM 1024 N N . PRO A 1 128 ? -5.036 -13.248 -4.339 1.00 98.19 128 PRO A N 1
ATOM 1025 C CA . PRO A 1 128 ? -4.396 -12.522 -3.247 1.00 98.19 128 PRO A CA 1
ATOM 1026 C C . PRO A 1 128 ? -5.380 -12.092 -2.146 1.00 98.19 128 PRO A C 1
ATOM 1028 O O . PRO A 1 128 ? -4.936 -11.691 -1.070 1.00 98.19 128 PRO A O 1
ATOM 1031 N N . LEU A 1 129 ? -6.698 -12.152 -2.367 1.00 98.62 129 LEU A N 1
ATOM 1032 C CA . LEU A 1 129 ? -7.692 -11.592 -1.446 1.00 98.62 129 LEU A CA 1
ATOM 1033 C C . LEU A 1 129 ? -7.784 -12.335 -0.094 1.00 98.62 129 LEU A C 1
ATOM 1035 O O . LEU A 1 129 ? -7.846 -11.651 0.929 1.00 98.62 129 LEU A O 1
ATOM 1039 N N . PRO A 1 130 ? -7.750 -13.686 -0.008 1.00 98.50 130 PRO A N 1
ATOM 1040 C CA . PRO A 1 130 ? -7.679 -14.396 1.270 1.00 98.50 13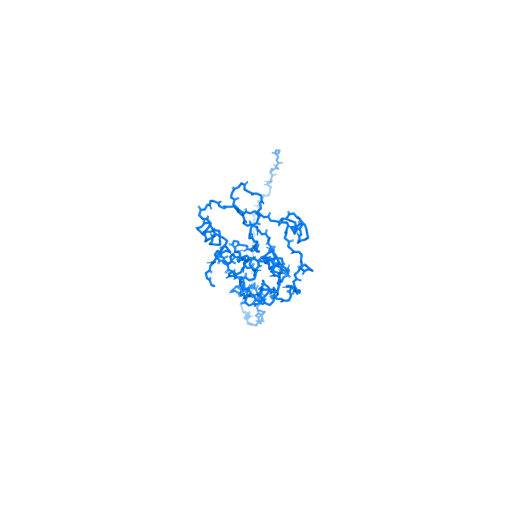0 PRO A CA 1
ATOM 1041 C C . PRO A 1 130 ? -6.408 -14.040 2.043 1.00 98.50 130 PRO A C 1
ATOM 1043 O O . PRO A 1 130 ? -6.474 -13.762 3.236 1.00 98.50 130 PRO A O 1
ATOM 1046 N N . ARG A 1 131 ? -5.273 -13.969 1.334 1.00 98.44 131 ARG A N 1
ATOM 1047 C CA . ARG A 1 131 ? -3.962 -13.605 1.885 1.00 98.44 131 ARG A CA 1
ATOM 1048 C C . ARG A 1 131 ? -3.962 -12.185 2.459 1.00 98.44 131 ARG A C 1
ATOM 1050 O O . ARG A 1 131 ? -3.444 -11.962 3.546 1.00 98.44 131 ARG A O 1
ATOM 1057 N N . ALA A 1 132 ? -4.578 -11.235 1.755 1.00 98.75 132 ALA A N 1
ATOM 1058 C CA . ALA A 1 132 ? -4.702 -9.851 2.205 1.00 98.75 132 ALA A CA 1
ATOM 1059 C C . ALA A 1 132 ? -5.650 -9.711 3.408 1.00 98.75 132 ALA A C 1
ATOM 1061 O O . ALA A 1 132 ? -5.342 -8.967 4.335 1.00 98.75 132 ALA A O 1
ATOM 1062 N N . ARG A 1 133 ? -6.774 -10.446 3.438 1.00 98.75 133 ARG A N 1
ATOM 1063 C CA . ARG A 1 133 ? -7.701 -10.448 4.589 1.00 98.75 133 ARG A CA 1
ATOM 1064 C C . ARG A 1 133 ? -7.029 -10.978 5.853 1.00 98.75 133 ARG A C 1
ATOM 1066 O O . ARG A 1 133 ? -7.122 -10.346 6.902 1.00 98.75 133 ARG A O 1
ATOM 1073 N N . ASP A 1 134 ? -6.318 -12.095 5.732 1.00 98.62 134 ASP A N 1
ATOM 1074 C CA . ASP A 1 134 ? -5.533 -12.670 6.822 1.00 98.62 134 ASP A CA 1
ATOM 1075 C C . ASP A 1 134 ? -4.431 -11.700 7.301 1.00 98.62 134 ASP A C 1
ATOM 1077 O O . ASP A 1 134 ? -4.283 -11.480 8.504 1.00 98.62 134 ASP A O 1
ATOM 1081 N N . TYR A 1 135 ? -3.735 -11.019 6.382 1.00 98.56 135 TYR A N 1
ATOM 1082 C CA . TYR A 1 135 ? -2.756 -9.983 6.737 1.00 98.56 135 TYR A CA 1
ATOM 1083 C C . TYR A 1 135 ? -3.384 -8.835 7.538 1.00 98.56 135 TYR A C 1
ATOM 1085 O O . TYR A 1 135 ? -2.897 -8.502 8.615 1.00 98.56 135 TYR A O 1
ATOM 1093 N N . VAL A 1 136 ? -4.508 -8.276 7.070 1.00 98.56 136 VAL A N 1
ATOM 1094 C CA . VAL A 1 136 ? -5.249 -7.223 7.790 1.00 98.56 136 VAL A CA 1
ATOM 1095 C C . VAL A 1 136 ? -5.657 -7.693 9.191 1.00 98.56 136 VAL A C 1
ATOM 1097 O O . VAL A 1 136 ? -5.474 -6.949 10.151 1.00 98.56 136 VAL A O 1
ATOM 1100 N N . SER A 1 137 ? -6.138 -8.933 9.348 1.00 97.50 137 SER A N 1
ATOM 1101 C CA . SER A 1 137 ? -6.552 -9.448 10.666 1.00 97.50 137 SER A CA 1
ATOM 1102 C C . SER A 1 137 ? -5.417 -9.593 11.686 1.00 97.50 137 SER A C 1
ATOM 1104 O O . SER A 1 137 ? -5.680 -9.565 12.887 1.00 97.50 137 SER A O 1
ATOM 1106 N N . ARG A 1 138 ? -4.159 -9.701 11.236 1.00 97.25 138 ARG A N 1
ATOM 1107 C CA . ARG A 1 138 ? -2.974 -9.789 12.108 1.00 97.25 138 ARG A CA 1
ATOM 1108 C C . ARG A 1 138 ? -2.518 -8.432 12.662 1.00 97.25 138 ARG A C 1
ATOM 1110 O O . ARG A 1 138 ? -1.648 -8.398 13.531 1.00 97.25 138 ARG A O 1
ATOM 1117 N N . HIS A 1 139 ? -3.092 -7.320 12.197 1.00 96.31 139 HIS A N 1
ATOM 1118 C CA . HIS A 1 139 ? -2.700 -5.969 12.600 1.00 96.31 139 HIS A CA 1
ATOM 1119 C C . HIS A 1 139 ? -3.839 -5.223 13.305 1.00 96.31 139 HIS A C 1
ATOM 1121 O O . HIS A 1 139 ? -4.770 -4.732 12.668 1.00 96.31 139 HIS A O 1
ATOM 1127 N N . SER A 1 140 ? -3.723 -5.063 14.626 1.00 94.44 140 SER A N 1
ATOM 1128 C CA . SER A 1 140 ? -4.659 -4.264 15.425 1.00 94.44 140 SER A CA 1
ATOM 1129 C C . SER A 1 140 ? -4.756 -2.821 14.902 1.00 94.44 140 SER A C 1
ATOM 1131 O O . SER A 1 140 ? -3.726 -2.144 14.840 1.00 94.44 140 SER A O 1
ATOM 1133 N N . PRO A 1 141 ? -5.955 -2.323 14.546 1.00 95.12 141 PRO A N 1
ATOM 1134 C CA . PRO A 1 141 ? -6.133 -0.941 14.120 1.00 95.12 141 PRO A CA 1
ATOM 1135 C C . PRO A 1 141 ? -6.058 0.038 15.302 1.00 95.12 141 PRO A C 1
ATOM 1137 O O . PRO A 1 141 ? -6.358 -0.348 16.435 1.00 95.12 141 PRO A O 1
ATOM 1140 N N . PRO A 1 142 ? -5.724 1.321 15.067 1.00 93.50 142 PRO A N 1
ATOM 1141 C CA . PRO A 1 142 ? -5.530 2.309 16.135 1.00 93.50 142 PRO A CA 1
ATOM 1142 C C . PRO A 1 142 ? -6.782 2.513 17.005 1.00 93.50 142 PRO A C 1
ATOM 1144 O O . PRO A 1 142 ? -6.677 2.668 18.220 1.00 93.50 142 PRO A O 1
ATOM 1147 N N . TRP A 1 143 ? -7.984 2.406 16.427 1.00 92.50 143 TRP A N 1
ATOM 1148 C CA . TRP A 1 143 ? -9.245 2.480 17.178 1.00 92.50 143 TRP A CA 1
ATOM 1149 C C . TRP A 1 143 ? -9.571 1.229 18.014 1.00 92.50 143 TRP A C 1
ATOM 1151 O O . TRP A 1 143 ? -10.571 1.235 18.725 1.00 92.50 143 TRP A O 1
ATOM 1161 N N . ALA A 1 144 ? -8.790 0.145 17.945 1.00 88.00 144 ALA A N 1
ATOM 1162 C CA . ALA A 1 144 ? -9.016 -1.028 18.797 1.00 88.00 144 ALA A CA 1
ATOM 1163 C C . ALA A 1 144 ? -8.635 -0.768 20.266 1.00 88.00 144 ALA A C 1
ATOM 1165 O O . ALA A 1 144 ? -9.203 -1.392 21.157 1.00 88.00 144 ALA A O 1
ATOM 1166 N N . ALA A 1 145 ? -7.720 0.176 20.525 1.00 73.31 145 ALA A N 1
ATOM 1167 C CA . ALA A 1 145 ? -7.354 0.599 21.881 1.00 73.31 145 ALA A CA 1
ATOM 1168 C C . ALA A 1 145 ? -8.449 1.443 22.569 1.00 73.31 145 ALA A C 1
ATOM 1170 O O . ALA A 1 145 ? -8.495 1.523 23.794 1.00 73.31 145 ALA A O 1
ATOM 1171 N N . HIS A 1 146 ? -9.348 2.039 21.780 1.00 58.31 146 HIS A N 1
ATOM 1172 C CA . HIS A 1 146 ? -10.478 2.839 22.244 1.00 58.31 146 HIS A CA 1
ATOM 1173 C C . HIS A 1 146 ? -11.759 2.378 21.529 1.00 58.31 146 HIS A C 1
ATOM 1175 O O . HIS A 1 146 ? -12.194 3.024 20.568 1.00 58.31 146 HIS A O 1
ATOM 1181 N N . PRO A 1 147 ? -12.369 1.250 21.953 1.00 57.28 147 PRO A N 1
ATOM 1182 C CA . PRO A 1 147 ? -13.685 0.874 21.452 1.00 57.28 147 PRO A CA 1
ATOM 1183 C C . PRO A 1 147 ? -14.665 2.034 21.691 1.00 57.28 147 PRO A C 1
ATOM 1185 O O . PRO A 1 147 ? -14.553 2.716 22.713 1.00 57.28 147 PRO A O 1
ATOM 1188 N N . PRO A 1 148 ? -15.619 2.287 20.773 1.00 50.84 148 PRO A N 1
ATOM 1189 C CA . PRO A 1 148 ? -16.609 3.333 20.983 1.00 50.84 148 PRO A CA 1
ATOM 1190 C C . PRO A 1 148 ? -17.344 3.048 22.291 1.00 50.84 148 PRO A C 1
ATOM 1192 O O . PRO A 1 148 ? -17.864 1.946 22.478 1.00 50.84 148 PRO A O 1
ATOM 1195 N N . SER A 1 149 ? -17.361 4.033 23.189 1.00 51.91 149 SER A N 1
ATOM 1196 C CA . SER A 1 149 ? -18.048 3.935 24.471 1.00 51.91 149 SER A CA 1
ATOM 1197 C C . SER A 1 149 ? -19.489 3.505 24.225 1.00 51.91 149 SER A C 1
ATOM 1199 O O . SER A 1 149 ? -20.273 4.270 23.660 1.00 51.91 149 SER A O 1
ATOM 1201 N N . VAL A 1 150 ? -19.848 2.287 24.641 1.00 58.72 150 VAL A N 1
ATOM 1202 C CA . VAL A 1 150 ? -21.259 1.912 24.735 1.00 58.72 150 VAL A CA 1
ATOM 1203 C C . VAL A 1 150 ? -21.891 2.946 25.666 1.00 58.72 150 VAL A C 1
ATOM 1205 O O . VAL A 1 150 ? -21.370 3.124 26.772 1.00 58.72 150 VAL A O 1
ATOM 1208 N N . PRO A 1 151 ? -22.949 3.667 25.253 1.00 49.44 151 PRO A N 1
ATOM 1209 C CA . PRO A 1 151 ? -23.617 4.590 26.150 1.00 49.44 151 PRO A CA 1
ATOM 1210 C C . PRO A 1 151 ? -24.167 3.773 27.316 1.00 49.44 151 PRO A C 1
ATOM 1212 O O . PRO A 1 151 ? -25.119 3.005 27.161 1.00 49.44 151 PRO A O 1
ATOM 1215 N N . VAL A 1 152 ? -23.527 3.913 28.477 1.00 53.56 152 VAL A N 1
ATOM 1216 C CA . VAL A 1 152 ? -24.031 3.376 29.737 1.00 53.56 152 VAL A CA 1
ATOM 1217 C C . VAL A 1 152 ? -25.388 4.026 29.946 1.00 53.56 152 VAL A C 1
ATOM 1219 O O . VAL A 1 152 ? -25.471 5.228 30.200 1.00 53.56 152 VAL A O 1
ATOM 1222 N N . GLN A 1 153 ? -26.455 3.239 29.795 1.00 49.31 153 GLN A N 1
ATOM 1223 C CA . GLN A 1 153 ? -27.772 3.670 30.241 1.00 49.31 153 GLN A CA 1
ATOM 1224 C C . GLN A 1 153 ? -27.630 4.023 31.725 1.00 49.31 153 GLN A C 1
ATOM 1226 O O . GLN A 1 153 ? -27.085 3.203 32.475 1.00 49.31 153 GLN A O 1
ATOM 1231 N N . PRO A 1 154 ? -28.043 5.226 32.162 1.00 46.28 154 PRO A N 1
ATOM 1232 C CA . PRO A 1 154 ? -27.968 5.572 33.568 1.00 46.28 154 PRO A CA 1
ATOM 1233 C C . PRO A 1 154 ? -28.771 4.532 34.344 1.00 46.28 154 PRO A C 1
ATOM 1235 O O . PRO A 1 154 ? -29.933 4.274 34.024 1.00 46.28 154 PRO A O 1
ATOM 1238 N N . ALA A 1 155 ? -28.135 3.903 35.332 1.00 50.94 155 ALA A N 1
ATOM 1239 C CA . ALA A 1 155 ? -28.811 2.935 36.175 1.00 50.94 155 ALA A CA 1
ATOM 1240 C C . ALA A 1 155 ? -30.042 3.608 36.791 1.00 50.94 155 ALA A C 1
ATOM 1242 O O . ALA A 1 155 ? -29.920 4.640 37.455 1.00 50.94 155 ALA A O 1
ATOM 1243 N N . HIS A 1 156 ? -31.223 3.031 36.560 1.00 48.59 156 HIS A N 1
ATOM 1244 C CA . HIS A 1 156 ? -32.435 3.447 37.248 1.00 48.59 156 HIS A CA 1
ATOM 1245 C C . HIS A 1 156 ? -32.244 3.178 38.744 1.00 48.59 156 HIS A C 1
ATOM 1247 O O . HIS A 1 156 ? -32.401 2.050 39.209 1.00 48.59 156 HIS A O 1
ATOM 1253 N N . LEU A 1 157 ? -31.866 4.221 39.485 1.00 46.66 157 LEU A N 1
ATOM 1254 C CA . LEU A 1 157 ? -31.858 4.219 40.942 1.00 46.66 157 LEU A CA 1
ATOM 1255 C C . LEU A 1 157 ? -33.274 3.872 41.434 1.00 46.66 157 LEU A C 1
ATOM 1257 O O . LEU A 1 157 ? -34.226 4.536 41.010 1.00 46.66 157 LEU A O 1
ATOM 1261 N N . PRO A 1 158 ? -33.436 2.859 42.306 1.00 43.94 158 PRO A N 1
ATOM 1262 C CA . PRO A 1 158 ? -34.716 2.583 42.941 1.00 43.94 158 PRO A CA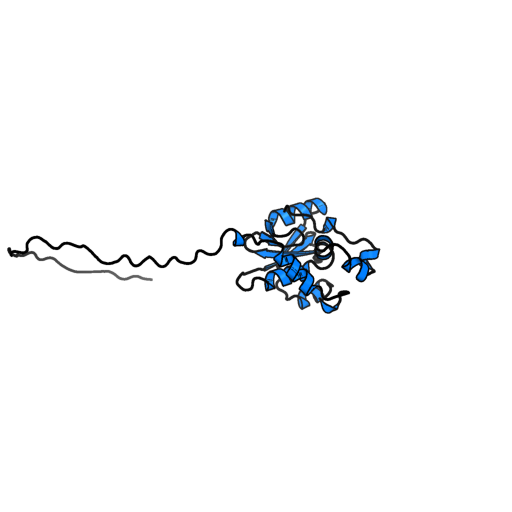 1
ATOM 1263 C C . PRO A 1 158 ? -35.211 3.817 43.697 1.00 43.94 158 PRO A C 1
ATOM 1265 O O . PRO A 1 158 ? -34.473 4.427 44.470 1.00 43.94 158 PRO A O 1
ATOM 1268 N N . LEU A 1 159 ? -36.466 4.190 43.454 1.00 48.09 159 LEU A N 1
ATOM 1269 C CA . LEU A 1 159 ? -37.099 5.351 44.067 1.00 48.09 159 LEU A CA 1
ATOM 1270 C C . LEU A 1 159 ? -37.653 4.985 45.453 1.00 48.09 159 LEU A C 1
ATOM 1272 O O . LEU A 1 159 ? -38.864 4.864 45.616 1.00 48.09 159 LEU A O 1
ATOM 1276 N N . GLU A 1 160 ? -36.782 4.828 46.450 1.00 49.44 160 GLU A N 1
ATOM 1277 C CA . GLU A 1 160 ? -37.203 4.696 47.851 1.00 49.44 160 GLU A CA 1
ATOM 1278 C C . GLU A 1 160 ? -36.546 5.740 48.761 1.00 49.44 160 GLU A C 1
ATOM 1280 O O . GLU A 1 160 ? -35.424 6.186 48.528 1.00 49.44 160 GLU A O 1
ATOM 1285 N N . LEU A 1 161 ? -37.291 6.113 49.809 1.00 49.50 161 LEU A N 1
ATOM 1286 C CA . LEU A 1 161 ? -36.940 7.069 50.867 1.00 49.50 161 LEU A CA 1
ATOM 1287 C C . LEU A 1 161 ? -36.803 8.542 50.431 1.00 49.50 161 LEU A C 1
ATOM 1289 O O . LEU A 1 161 ? -35.734 9.151 50.439 1.00 49.50 161 LEU A O 1
ATOM 1293 N N . ARG A 1 162 ? -37.965 9.169 50.210 1.00 42.28 162 ARG A N 1
ATOM 1294 C CA . ARG A 1 162 ? -38.203 10.530 50.711 1.00 42.28 162 ARG A CA 1
ATOM 1295 C C . ARG A 1 162 ? -39.255 10.480 51.809 1.00 42.28 162 ARG A C 1
ATOM 1297 O O . ARG A 1 162 ? -40.441 10.332 51.528 1.00 42.28 162 ARG A O 1
ATOM 1304 N N . GLU A 1 163 ? -38.793 10.600 53.046 1.00 39.91 163 GLU A N 1
ATOM 1305 C CA . GLU A 1 163 ? -39.646 10.878 54.198 1.00 39.91 163 GLU A CA 1
ATOM 1306 C C . GLU A 1 163 ? -40.370 12.213 53.974 1.00 39.91 163 GLU A C 1
ATOM 1308 O O . GLU A 1 163 ? -39.774 13.190 53.512 1.00 39.91 163 GLU A O 1
ATOM 1313 N N . ALA A 1 164 ? -41.666 12.243 54.272 1.00 38.16 164 ALA A N 1
ATOM 1314 C CA . ALA A 1 164 ? -42.489 13.439 54.200 1.00 38.16 164 ALA A CA 1
ATOM 1315 C C . ALA A 1 164 ? -43.035 13.729 55.597 1.00 38.16 164 ALA A C 1
ATOM 1317 O O . ALA A 1 164 ? -43.961 13.063 56.054 1.00 38.16 164 ALA A O 1
ATOM 1318 N N . ASP A 1 165 ? -42.456 14.729 56.253 1.00 40.56 165 ASP A N 1
ATOM 1319 C CA . ASP A 1 165 ? -42.922 15.240 57.536 1.00 40.56 165 ASP A CA 1
ATOM 1320 C C . ASP A 1 165 ? -42.926 16.778 57.504 1.00 40.56 165 ASP A C 1
ATOM 1322 O O . ASP A 1 165 ? -42.119 17.394 56.805 1.00 40.56 165 ASP A O 1
ATOM 1326 N N . GLY A 1 166 ? -43.832 17.401 58.259 1.00 35.53 166 GLY A N 1
ATOM 1327 C CA . GLY A 1 166 ? -43.785 18.844 58.529 1.00 35.53 166 GLY A CA 1
ATOM 1328 C C . GLY A 1 166 ? -44.598 19.791 57.626 1.00 35.53 166 GLY A C 1
ATOM 1329 O O . GLY A 1 166 ? -44.077 20.423 56.715 1.00 35.53 166 GLY A O 1
ATOM 1330 N N . ALA A 1 167 ? -45.836 20.043 58.065 1.00 37.41 167 ALA A N 1
ATOM 1331 C CA . ALA A 1 167 ? -46.490 21.363 58.106 1.00 37.41 167 ALA A CA 1
ATOM 1332 C C . ALA A 1 167 ? -46.890 22.108 56.806 1.00 37.41 167 ALA A C 1
ATOM 1334 O O . ALA A 1 167 ? -46.100 22.777 56.145 1.00 37.41 167 ALA A O 1
ATOM 1335 N N . ALA A 1 168 ? -48.211 22.211 56.606 1.00 35.72 168 ALA A N 1
ATOM 1336 C CA . ALA A 1 168 ? -48.844 23.303 55.864 1.00 35.72 168 ALA A CA 1
ATOM 1337 C C . ALA A 1 168 ? -50.041 23.869 56.654 1.00 35.72 168 ALA A C 1
ATOM 1339 O O . ALA A 1 168 ? -51.099 23.244 56.728 1.00 35.72 168 ALA A O 1
ATOM 1340 N N . LEU A 1 169 ? -49.902 25.078 57.210 1.00 41.47 169 LEU A N 1
ATOM 1341 C CA . LEU A 1 169 ? -51.029 25.884 57.695 1.00 41.47 169 LEU A CA 1
ATOM 1342 C C . LEU A 1 169 ? -50.952 27.317 57.153 1.00 41.47 169 LEU A C 1
ATOM 1344 O O . LEU A 1 169 ? -49.884 27.870 56.914 1.00 41.47 169 LEU A O 1
ATOM 1348 N N . ARG A 1 170 ? -52.134 27.865 56.867 1.00 39.31 170 ARG A N 1
ATOM 1349 C CA . ARG A 1 170 ? -52.380 28.972 55.929 1.00 39.31 170 ARG A CA 1
ATOM 1350 C C . ARG A 1 170 ? -52.042 30.346 56.517 1.00 39.31 170 ARG A C 1
ATOM 1352 O O . ARG A 1 170 ? -52.348 30.598 57.679 1.00 39.31 170 ARG A O 1
ATOM 1359 N N . GLY A 1 171 ? -51.597 31.287 55.676 1.00 33.97 171 GLY A N 1
ATOM 1360 C CA . GLY A 1 171 ? -51.465 32.692 56.080 1.00 33.97 171 GLY A CA 1
ATOM 1361 C C . GLY A 1 171 ? -51.237 33.711 54.953 1.00 33.97 171 GLY A C 1
ATOM 1362 O O . GLY A 1 171 ? -50.099 33.990 54.623 1.00 33.97 171 GLY A O 1
ATOM 1363 N N . ARG A 1 172 ? -52.333 34.335 54.489 1.00 39.25 172 ARG A N 1
ATOM 1364 C CA . ARG A 1 172 ? -52.444 35.718 53.951 1.00 39.25 172 ARG A CA 1
ATOM 1365 C C . ARG A 1 172 ? -51.677 36.140 52.666 1.00 39.25 172 ARG A C 1
ATOM 1367 O O . ARG A 1 172 ? -50.464 36.265 52.630 1.00 39.25 172 ARG A O 1
ATOM 1374 N N . GLN A 1 173 ? -52.479 36.521 51.665 1.00 40.56 173 GLN A N 1
ATOM 1375 C CA . GLN A 1 173 ? -52.273 37.624 50.691 1.00 40.56 173 GLN A CA 1
ATOM 1376 C C . GLN A 1 173 ? -52.126 38.994 51.433 1.00 40.56 173 GLN A C 1
ATOM 1378 O O . GLN A 1 173 ? -52.500 38.998 52.613 1.00 40.56 173 GLN A O 1
ATOM 1383 N N . PRO A 1 174 ? -51.709 40.153 50.834 1.00 50.59 174 PRO A N 1
ATOM 1384 C CA . PRO A 1 174 ? -52.048 40.561 49.449 1.00 50.59 174 PRO A CA 1
ATOM 1385 C C . PRO A 1 174 ? -51.129 41.586 48.681 1.00 50.59 174 PRO A C 1
ATOM 1387 O O . PRO A 1 174 ? -50.138 42.077 49.205 1.00 50.59 174 PRO A O 1
ATOM 1390 N N . GLU A 1 175 ? -51.567 41.935 47.453 1.00 40.44 175 GLU A N 1
ATOM 1391 C CA . GLU A 1 175 ? -51.324 43.155 46.611 1.00 40.44 175 GLU A CA 1
ATOM 1392 C C . GLU A 1 175 ? -49.961 43.466 45.924 1.00 40.44 175 GLU A C 1
ATOM 1394 O O . GLU A 1 175 ? -48.888 43.124 46.407 1.00 40.44 175 GLU A O 1
ATOM 1399 N N . GLY A 1 176 ? -50.043 44.183 44.778 1.00 41.81 176 GLY A N 1
ATOM 1400 C CA . GLY A 1 176 ? -48.924 44.797 44.018 1.00 41.81 176 GLY A CA 1
ATOM 1401 C C . GLY A 1 176 ? -48.662 44.189 42.622 1.00 41.81 176 GLY A C 1
ATOM 1402 O O . GLY A 1 176 ? -47.787 43.348 42.476 1.00 41.81 176 GLY A O 1
ATOM 1403 N N . ILE A 1 177 ? -49.493 44.418 41.593 1.00 41.62 177 ILE A N 1
ATOM 1404 C CA . ILE A 1 177 ? -49.414 45.528 40.601 1.00 41.62 177 ILE A CA 1
ATOM 1405 C C . ILE A 1 177 ? -48.048 45.644 39.880 1.00 41.62 177 ILE A C 1
ATOM 1407 O O . ILE A 1 177 ? -47.078 46.065 40.502 1.00 41.62 177 ILE A O 1
ATOM 1411 N N . GLY A 1 178 ? -47.997 45.427 38.549 1.00 40.69 178 GLY A N 1
ATOM 1412 C CA . GLY A 1 178 ? -46.873 45.931 37.727 1.00 40.69 178 GLY A CA 1
ATOM 1413 C C . GLY A 1 178 ? -46.570 45.281 36.359 1.00 40.69 178 GLY A C 1
ATOM 1414 O O . GLY A 1 178 ? -45.629 44.513 36.257 1.00 40.69 178 GLY A O 1
ATOM 1415 N N . HIS A 1 179 ? -47.291 45.696 35.309 1.00 47.50 179 HIS A N 1
ATOM 1416 C CA . HIS A 1 179 ? -46.763 46.011 33.957 1.00 47.50 179 HIS A CA 1
ATOM 1417 C C . HIS A 1 179 ? -45.953 44.965 33.123 1.00 47.50 179 HIS A C 1
ATOM 1419 O O . HIS A 1 179 ? -44.750 44.792 33.288 1.00 47.50 179 HIS A O 1
ATOM 1425 N N . LEU A 1 180 ? -46.610 44.397 32.098 1.00 51.22 180 LEU A N 1
ATOM 1426 C CA . LEU A 1 180 ? -46.035 44.152 30.751 1.00 51.22 180 LEU A CA 1
ATOM 1427 C C . LEU A 1 180 ? -46.230 45.428 29.884 1.00 51.22 180 LEU A C 1
ATOM 1429 O O . LEU A 1 180 ? -47.039 46.264 30.304 1.00 51.22 180 LEU A O 1
ATOM 1433 N N . PRO A 1 181 ? -45.647 45.572 28.667 1.00 60.38 181 PRO A N 1
ATOM 1434 C CA . PRO A 1 181 ? -44.795 44.652 27.887 1.00 60.38 181 PRO A CA 1
ATOM 1435 C C . PRO A 1 181 ? -43.391 45.307 27.640 1.00 60.38 181 PRO A C 1
ATOM 1437 O O . PRO A 1 181 ? -42.911 45.954 28.564 1.00 60.38 181 PRO A O 1
ATOM 1440 N N . ASP A 1 182 ? -42.610 45.203 26.548 1.00 51.53 182 ASP A N 1
ATOM 1441 C CA . ASP A 1 182 ? -42.737 44.559 25.221 1.00 51.53 182 ASP A CA 1
ATOM 1442 C C . ASP A 1 182 ? -41.357 44.302 24.550 1.00 51.53 182 ASP A C 1
ATOM 1444 O O . ASP A 1 182 ? -40.313 44.665 25.094 1.00 51.53 182 ASP A O 1
ATOM 1448 N N . LEU A 1 183 ? -41.357 43.714 23.346 1.00 57.50 183 LEU A N 1
ATOM 1449 C CA . LEU A 1 183 ? -40.205 43.503 22.454 1.00 57.50 183 LEU A CA 1
ATOM 1450 C C . LEU A 1 183 ? -40.315 44.351 21.167 1.00 57.50 183 LEU A C 1
ATOM 1452 O O . LEU A 1 183 ? -41.370 44.346 20.535 1.00 57.50 183 LEU A O 1
ATOM 1456 N N . PRO A 1 184 ? -39.227 44.975 20.672 1.00 70.50 184 PRO A N 1
ATOM 1457 C CA . PRO A 1 184 ? -39.130 45.404 1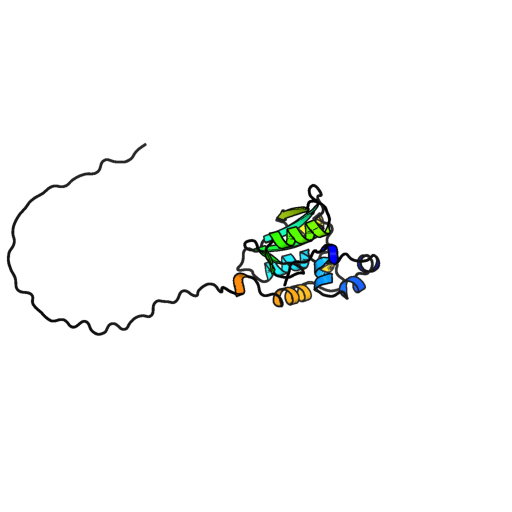9.276 1.00 70.50 184 PRO A CA 1
ATOM 1458 C C . PRO A 1 184 ? -38.514 44.306 18.367 1.00 70.50 184 PRO A C 1
ATOM 1460 O O . PRO A 1 184 ? -37.683 43.518 18.828 1.00 70.50 184 PRO A O 1
ATOM 1463 N N . PRO A 1 185 ? -38.906 44.233 17.077 1.00 67.00 185 PRO A N 1
ATOM 1464 C CA . PRO A 1 185 ? -38.547 43.142 16.162 1.00 67.00 185 PRO A CA 1
ATOM 1465 C C . PRO A 1 185 ? -37.176 43.297 15.477 1.00 67.00 185 PRO A C 1
ATOM 1467 O O . PRO A 1 185 ? -36.562 44.361 15.489 1.00 67.00 185 PRO A O 1
ATOM 1470 N N . GLN A 1 186 ? -36.724 42.214 14.831 1.00 51.28 186 GLN A N 1
ATOM 1471 C CA . GLN A 1 186 ? -35.493 42.162 14.031 1.00 51.28 186 GLN A CA 1
ATOM 1472 C C . GLN A 1 186 ? -35.695 42.616 12.575 1.00 51.28 186 GLN A C 1
ATOM 1474 O O . GLN A 1 186 ? -36.768 42.429 12.001 1.00 51.28 186 GLN A O 1
ATOM 1479 N N . GLY A 1 187 ? -34.616 43.121 11.972 1.00 64.50 187 GLY A N 1
ATOM 1480 C CA . GLY A 1 187 ? -34.452 43.368 10.536 1.00 64.50 187 GLY A CA 1
ATOM 1481 C C . GLY A 1 187 ? -33.435 44.490 10.263 1.00 64.50 187 GLY A C 1
ATOM 1482 O O . GLY A 1 187 ? -33.148 45.269 11.178 1.00 64.50 187 GLY A O 1
ATOM 1483 N N . PRO A 1 188 ? -32.922 44.630 9.027 1.00 60.38 188 PRO A N 1
ATOM 1484 C CA . PRO A 1 188 ? -33.122 43.756 7.863 1.00 60.38 188 PRO A CA 1
ATOM 1485 C C . PRO A 1 188 ? -32.156 42.557 7.806 1.00 60.38 188 PRO A C 1
ATOM 1487 O O . PRO A 1 188 ? -31.063 42.639 8.408 1.00 60.38 188 PRO A O 1
#

Secondary structure (DSSP, 8-state):
-----GGGG---HHHHH-HHHHHHS-HHHHHHHT-HHHHHHHHHHH-TTS--EEEEEEETT-----EEEEEETTEEEETTEEEEHHHHHHHHHHHHTS-EEEEE--S-HHHHHHHTTPPPGGGSSS-HHHHHHHHHHTS--GGGSS------PPP----------------------------PPP--

Sequence (188 aa):
MAAQAAGAFRRTPIERSDQRVAWERTDQAFFAAGACHILAWVCRGSYPGRRIEIAGVRPAGEWQIFHVYAVWDGWAFDHSGWNPEPQLLAVNTEFEGRPLESVRITDDLAGFCATHHSRMPSEYWRDPLPRARDYVSRHSPPWAAHPPSVPVQPAHLPLELREADGAALRGRQPEGIGHLPDLPPQGP

pLDDT: mean 85.57, std 21.03, range [33.97, 98.88]

Organism: NCBI:txid47854

Foldseek 3Di:
DAAAALVVLADDPCLVVDLVVLVPDDLLSNFSQANFLLLAVLLCVVCVVFPKFKKFKDAPPDDAGRHIWIDHPQWTQTSVGTDGPVRNLVNNCVVVVGHMDMDTDPDDSVVVCVVNVHDDLVRGPHRCNVVSNVVSVVHDYPCVVPPPDDPDDPPPDPPDDDDDDDDDDDDDDDDDDDDDDDDDDDDD

Radius of gyration: 30.33 Å; chains: 1; bounding box: 69×64×74 Å